Protein AF-A0A1F7GIR9-F1 (afdb_monomer)

Organism: NCBI:txid1802032

Secondary structure (DSSP, 8-state):
-HHHHHHTHHHHHHHHHHGGGBGGGGS--PPTT-SBPGGGGT-----SS-TT-SSS---PPPPPHHHHHHHHHHHHHHHHHHHH-SS----HHHHHHHHHHHHHHTTBGGGHHHHHH-HHHHTT--GGGGHHHHTTHHHHHHHHHHTTS-HHHHHHHHHHHHHHHHHHHGGGSS--S-----GGGG---SS-HHHHHTSBTTS--GGGS---SSSEEEEESSEEEEEEEE-SSEEEEEEEESS-EEEEEEEE--TTEEEEETTEEE--B---GGGTTEEEEEE-SEEEEEEEEE---HHHHHHHHHHHHHHHHHHHHHHHHHHHHHHHHHHTSPP--

Foldseek 3Di:
DVLVVLLCLLPVLCVVPVLQQFLLLVDQLADPPQADDPCLQQDPDFDCDDPPPPDRDPGRDGDDNVLSVLLVVLVVVVVVVVVPDPDDDDDPSNVLSVLLVVLNCQRHPNNVVVSVPPSVNSSVNHSSCSCVVSVVRNVVSVVVVLVPDDPVVSVVVVVVVVVVCCVVCVVVPDDDPDDDDDPVVVVPDPDDPVVRRRATPQADRPVVDDDDPDQKDFPDAAWDFPDWDDDPFKIKTKIAGQAKTKMWGADFDGPQKWKDKQNHTWDWDQNDPVRGRTTMTIDGHGIIMMMIGRHQDPSSVVSVVSSVCSVVVVVVVVVVVVVVVVVVVVVPPDDDD

Sequence (337 aa):
MVWGLLMAAYYLLPLQYEIKYFYYGAGNHLTPGQTLHLMNFIDPHWYYFLERDILNRGHFVTPGVFEVIIVALGLFYIVAKVLKAKKWKPDILDLTVIVGIITLFFTTDYSLIFYQKINLLSNIQFPWRMLSLFIFIAPIIVAYLLDKLDAKKLQIVAVCLIIFFAVARFPQLYSKNNTEHGMSRYLFTTINLHSTNMNTVWTGVTEDYLRHPEKGAIVEGKGKIVKRELSNSWRKYTVENESPVRMADYTFYFPGWKVWVDGQPAEIQFQDPDFRGVITYNVPAGKHEIYVKFTATKVHVLGNLISVSAILGFIVAFYIEKKKHVLEKLLKYPRLN

Mean predicted aligned error: 7.72 Å

pLDDT: mean 88.71, std 11.42, range [41.06, 98.69]

Nearest PDB structures (foldseek):
  2xvg-assembly1_A  TM=5.175E-01  e=1.326E-01  Cellvibrio japonicus
  7knc-assembly1_A  TM=3.642E-01  e=7.444E-02  Xanthomonas citri pv. citri str. 306
  2ead-assembly1_A  TM=2.895E-01  e=1.874E-01  Bifidobacterium bifidum
  6d0g-assembly1_A  TM=2.728E-01  e=6.297E-01  Acinetobacter baumannii

Radius of gyration: 28.38 Å; Cα contacts (8 Å, |Δi|>4): 428; chains: 1; bounding box: 81×47×82 Å

Solvent-accessible surface area (backbone atoms only — not comparable to full-atom values): 19074 Å² total; per-residue (Å²): 111,68,58,60,56,38,44,42,20,46,55,53,43,36,54,71,73,50,33,63,52,18,48,54,46,76,61,80,49,58,48,83,93,38,53,50,56,78,62,42,49,66,46,78,78,79,58,87,64,50,101,80,50,92,54,102,70,63,62,69,70,63,58,53,41,66,48,48,49,49,42,51,53,46,46,53,49,47,53,57,52,47,77,72,38,97,70,78,74,85,50,73,63,53,51,42,36,52,51,36,52,53,32,55,46,49,15,24,70,90,33,47,67,53,36,76,72,35,68,76,52,7,70,59,30,37,37,34,60,38,48,72,63,43,68,55,33,43,59,52,49,51,51,60,58,46,71,72,46,55,74,69,57,33,53,53,53,52,51,51,49,51,52,48,49,52,62,75,45,46,81,74,74,53,91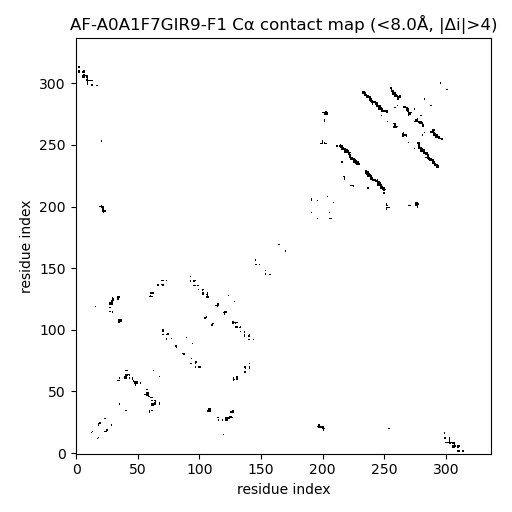,74,86,85,74,92,73,64,71,71,79,72,62,77,58,94,67,55,71,73,59,57,32,66,34,39,64,60,41,70,66,71,87,77,55,78,90,65,94,62,56,66,48,79,78,41,70,46,63,47,79,78,43,81,48,85,56,96,56,34,36,38,38,33,35,45,22,83,33,55,28,33,35,37,38,78,43,74,54,53,95,33,56,46,39,22,52,71,83,41,83,43,70,77,45,33,82,47,82,94,41,39,11,24,34,26,36,74,43,69,52,42,78,46,46,34,41,39,35,61,44,83,38,76,52,43,51,51,12,43,51,45,13,52,51,32,50,53,49,49,53,51,50,51,55,52,52,53,50,50,54,52,50,55,55,61,72,68,50,81,77,85,126

Structure (mmCIF, N/CA/C/O backbone):
data_AF-A0A1F7GIR9-F1
#
_entry.id   AF-A0A1F7GIR9-F1
#
loop_
_atom_site.group_PDB
_atom_site.id
_atom_site.type_symbol
_atom_site.label_atom_id
_atom_site.label_alt_id
_atom_site.label_comp_id
_atom_site.label_asym_id
_atom_site.label_entity_id
_atom_site.label_seq_id
_atom_site.pdbx_PDB_ins_code
_atom_site.Cartn_x
_atom_site.Cartn_y
_atom_site.Cartn_z
_atom_site.occupancy
_atom_site.B_iso_or_equiv
_atom_site.auth_seq_id
_atom_site.auth_comp_id
_atom_site.auth_asym_id
_atom_site.auth_atom_id
_atom_site.pdbx_PDB_model_num
ATOM 1 N N . MET A 1 1 ? -13.981 -8.721 12.315 1.00 69.75 1 MET A N 1
ATOM 2 C CA . MET A 1 1 ? -12.513 -8.705 12.104 1.00 69.75 1 MET A CA 1
ATOM 3 C C . MET A 1 1 ? -12.082 -9.612 10.953 1.00 69.75 1 MET A C 1
ATOM 5 O O . MET A 1 1 ? -11.507 -9.089 10.012 1.00 69.75 1 MET A O 1
ATOM 9 N N . VAL A 1 2 ? -12.409 -10.914 10.955 1.00 87.62 2 VAL A N 1
ATOM 10 C CA . VAL A 1 2 ? -12.004 -11.854 9.878 1.00 87.62 2 VAL A CA 1
ATOM 11 C C . VAL A 1 2 ? -12.461 -11.413 8.483 1.00 87.62 2 VAL A C 1
ATOM 13 O O . VAL A 1 2 ? -11.643 -11.363 7.572 1.00 87.62 2 VAL A O 1
ATOM 16 N N . TRP A 1 3 ? -13.728 -11.007 8.328 1.00 91.94 3 TRP A N 1
ATOM 17 C CA . TRP A 1 3 ? -14.238 -10.497 7.048 1.00 91.94 3 TRP A CA 1
ATOM 18 C C . TRP A 1 3 ? -13.395 -9.350 6.488 1.00 91.94 3 TRP A C 1
ATOM 20 O O . TRP A 1 3 ? -13.056 -9.384 5.315 1.00 91.94 3 TRP A O 1
ATOM 30 N N . GLY A 1 4 ? -12.985 -8.392 7.325 1.00 91.06 4 GLY A N 1
ATOM 31 C CA . GLY A 1 4 ? -12.164 -7.259 6.889 1.00 91.06 4 GLY A CA 1
ATOM 32 C C . GLY A 1 4 ? -10.788 -7.681 6.368 1.00 91.06 4 GLY A C 1
ATOM 33 O O . GLY A 1 4 ? -10.360 -7.200 5.325 1.00 91.06 4 GLY A O 1
ATOM 34 N N . LEU A 1 5 ? -10.125 -8.631 7.039 1.00 92.06 5 LEU A N 1
ATOM 35 C CA . LEU A 1 5 ? -8.839 -9.170 6.577 1.00 92.06 5 LEU A CA 1
ATOM 36 C C . LEU A 1 5 ? -8.976 -9.894 5.233 1.00 92.06 5 LEU A C 1
ATOM 38 O O . LEU A 1 5 ? -8.159 -9.689 4.341 1.00 92.06 5 LEU A O 1
ATOM 42 N N . LEU A 1 6 ? -10.027 -10.703 5.072 1.00 97.31 6 LEU A N 1
ATOM 43 C CA . LEU A 1 6 ? -10.286 -11.412 3.818 1.00 97.31 6 LEU A CA 1
ATOM 44 C C . LEU A 1 6 ? -10.675 -10.447 2.689 1.00 97.31 6 LEU A C 1
ATOM 46 O O . LEU A 1 6 ? -10.197 -10.592 1.571 1.00 97.31 6 LEU A O 1
ATOM 50 N N . MET A 1 7 ? -11.478 -9.421 2.980 1.00 97.88 7 MET A N 1
ATOM 51 C CA . MET A 1 7 ? -11.820 -8.359 2.027 1.00 97.88 7 MET A CA 1
ATOM 52 C C . MET A 1 7 ? -10.591 -7.562 1.584 1.00 97.88 7 MET A C 1
ATOM 54 O O . MET A 1 7 ? -10.552 -7.113 0.443 1.00 97.88 7 MET A O 1
ATOM 58 N N . ALA A 1 8 ? -9.571 -7.425 2.434 1.00 96.94 8 ALA A N 1
ATOM 59 C CA . ALA A 1 8 ? -8.311 -6.758 2.109 1.00 96.94 8 ALA A CA 1
ATOM 60 C C . ALA A 1 8 ? -7.272 -7.671 1.421 1.00 96.94 8 ALA A C 1
ATOM 62 O O . ALA A 1 8 ? -6.164 -7.218 1.125 1.00 96.94 8 ALA A O 1
ATOM 63 N N . ALA A 1 9 ? -7.593 -8.941 1.138 1.00 97.69 9 ALA A N 1
ATOM 64 C CA . ALA A 1 9 ? -6.651 -9.906 0.560 1.00 97.69 9 ALA A CA 1
ATOM 65 C C . ALA A 1 9 ? -6.079 -9.481 -0.805 1.00 97.69 9 ALA A C 1
ATOM 67 O O . ALA A 1 9 ? -4.918 -9.781 -1.087 1.00 97.69 9 ALA A O 1
ATOM 68 N N . TYR A 1 10 ? -6.841 -8.739 -1.619 1.00 97.38 10 TYR A N 1
ATOM 69 C CA . TYR A 1 10 ? -6.374 -8.165 -2.889 1.00 97.38 10 TYR A CA 1
ATOM 70 C C . TYR A 1 10 ? -5.123 -7.288 -2.747 1.00 97.38 10 TYR A C 1
ATOM 72 O O . TYR A 1 10 ? -4.350 -7.173 -3.692 1.00 97.38 10 TYR A O 1
ATOM 80 N N . TYR A 1 11 ? -4.926 -6.684 -1.573 1.00 95.12 11 TYR A N 1
ATOM 81 C CA . TYR A 1 11 ? -3.777 -5.848 -1.247 1.00 95.12 11 TYR A CA 1
ATOM 82 C C . TYR A 1 11 ? -2.770 -6.591 -0.362 1.00 95.12 11 TYR A C 1
ATOM 84 O O . TYR A 1 11 ? -1.573 -6.588 -0.642 1.00 95.12 11 TYR A O 1
ATOM 92 N N . LEU A 1 12 ? -3.252 -7.272 0.684 1.00 93.75 12 LEU A N 1
ATOM 93 C CA . LEU A 1 12 ? -2.390 -7.926 1.671 1.00 93.75 12 LEU A CA 1
ATOM 94 C C . LEU A 1 12 ? -1.586 -9.092 1.081 1.00 93.75 12 LEU A C 1
ATOM 96 O O . LEU A 1 12 ? -0.442 -9.291 1.484 1.00 93.75 12 LEU A O 1
ATOM 100 N N . LEU A 1 13 ? -2.141 -9.853 0.128 1.00 95.38 13 LEU A N 1
ATOM 101 C CA . LEU A 1 13 ? -1.407 -10.969 -0.473 1.00 95.38 13 LEU A CA 1
ATOM 102 C C . LEU A 1 13 ? -0.284 -10.495 -1.409 1.00 95.38 13 LEU A C 1
ATOM 104 O O . LEU A 1 13 ? 0.847 -10.934 -1.195 1.00 95.38 13 LEU A O 1
ATOM 108 N N . PRO A 1 14 ? -0.510 -9.593 -2.390 1.00 94.50 14 PRO A N 1
ATOM 109 C CA . PRO A 1 14 ? 0.599 -9.030 -3.162 1.00 94.50 14 PRO A CA 1
ATOM 110 C C . PRO A 1 14 ? 1.645 -8.360 -2.269 1.00 94.50 14 PRO A C 1
ATOM 112 O O . PRO A 1 14 ? 2.835 -8.611 -2.440 1.00 94.50 14 PRO A O 1
ATOM 115 N N . LEU A 1 15 ? 1.218 -7.603 -1.251 1.00 91.25 15 LEU A N 1
ATOM 116 C CA . LEU A 1 15 ? 2.139 -6.990 -0.295 1.00 91.25 15 LEU A CA 1
ATOM 117 C C . LEU A 1 15 ? 3.011 -8.035 0.416 1.00 91.25 15 LEU A C 1
ATOM 119 O O . LEU A 1 15 ? 4.213 -7.851 0.522 1.00 91.25 15 LEU A O 1
ATOM 123 N N . GLN A 1 16 ? 2.451 -9.151 0.877 1.00 90.00 16 GLN A N 1
ATOM 124 C CA . GLN A 1 16 ? 3.234 -10.165 1.586 1.00 90.00 16 GLN A CA 1
ATOM 125 C C . GLN A 1 16 ? 4.169 -10.959 0.659 1.00 90.00 16 GLN A C 1
ATOM 127 O O . GLN A 1 16 ? 5.292 -11.286 1.041 1.00 90.00 16 GLN A O 1
ATOM 132 N N . TYR A 1 17 ? 3.705 -11.324 -0.539 1.00 92.50 17 TYR A N 1
ATOM 133 C CA . TYR A 1 17 ? 4.403 -12.296 -1.390 1.00 92.50 17 TYR A CA 1
ATOM 134 C C . TYR A 1 17 ? 5.237 -11.675 -2.510 1.00 92.50 17 TYR A C 1
ATOM 136 O O . TYR A 1 17 ? 6.164 -12.323 -3.001 1.00 92.50 17 TYR A O 1
ATOM 144 N N . GLU A 1 18 ? 4.925 -10.448 -2.923 1.00 94.44 18 GLU A N 1
ATOM 145 C CA . GLU A 1 18 ? 5.570 -9.778 -4.054 1.00 94.44 18 GLU A CA 1
ATOM 146 C C . GLU A 1 18 ? 6.459 -8.606 -3.629 1.00 94.44 18 GLU A C 1
ATOM 148 O O . GLU A 1 18 ? 7.284 -8.173 -4.431 1.00 94.44 18 GLU A O 1
ATOM 153 N N . ILE A 1 19 ? 6.401 -8.154 -2.365 1.00 91.19 19 ILE A N 1
ATOM 154 C CA . ILE A 1 19 ? 7.299 -7.095 -1.867 1.00 91.19 19 ILE A CA 1
ATOM 155 C C . ILE A 1 19 ? 8.780 -7.470 -1.997 1.00 91.19 19 ILE A C 1
ATOM 157 O O . ILE A 1 19 ? 9.614 -6.604 -2.232 1.00 91.19 19 ILE A O 1
ATOM 161 N N . LYS A 1 20 ? 9.100 -8.770 -1.945 1.00 91.81 20 LYS A N 1
ATOM 162 C CA . LYS A 1 20 ? 10.447 -9.323 -2.173 1.00 91.81 20 LYS A CA 1
ATOM 163 C C . LYS A 1 20 ? 11.040 -8.998 -3.549 1.00 91.81 20 LYS A C 1
ATOM 165 O O . LYS A 1 20 ? 12.240 -9.151 -3.733 1.00 91.81 20 LYS A O 1
ATOM 170 N N . TYR A 1 21 ? 10.211 -8.620 -4.526 1.00 94.75 21 TYR A N 1
ATOM 171 C CA . TYR A 1 21 ? 10.689 -8.206 -5.845 1.00 94.75 21 TYR A CA 1
ATOM 172 C C . TYR A 1 21 ? 11.162 -6.755 -5.870 1.00 94.75 21 TYR A C 1
ATOM 174 O O . TYR A 1 21 ? 11.698 -6.335 -6.890 1.00 94.75 21 TYR A O 1
ATOM 182 N N . PHE A 1 22 ? 11.002 -6.015 -4.774 1.00 93.25 22 PHE A N 1
ATOM 183 C CA . PHE A 1 22 ? 11.515 -4.665 -4.580 1.00 93.25 22 PHE A CA 1
ATOM 184 C C . PHE A 1 22 ? 12.660 -4.674 -3.572 1.00 93.25 22 PHE A C 1
ATOM 186 O O . PHE A 1 22 ? 12.671 -5.508 -2.663 1.00 93.25 22 PHE A O 1
ATOM 193 N N . TYR A 1 23 ? 13.588 -3.721 -3.676 1.00 91.19 23 TYR A N 1
ATOM 194 C CA . TYR A 1 23 ? 14.621 -3.531 -2.649 1.00 91.19 23 TYR A CA 1
ATOM 195 C C . TYR A 1 23 ? 14.014 -3.317 -1.256 1.00 91.19 23 TYR A C 1
ATOM 197 O O . TYR A 1 23 ? 14.569 -3.764 -0.253 1.00 91.19 23 TYR A O 1
ATOM 205 N N . TYR A 1 24 ? 12.810 -2.744 -1.198 1.00 89.06 24 TYR A N 1
ATOM 206 C CA . TYR A 1 24 ? 12.009 -2.651 0.013 1.00 89.06 24 TYR A CA 1
ATOM 207 C C . TYR A 1 24 ? 11.749 -4.023 0.663 1.00 89.06 24 TYR A C 1
ATOM 209 O O . TYR A 1 24 ? 11.839 -4.167 1.871 1.00 89.06 24 TYR A O 1
ATOM 217 N N . GLY A 1 25 ? 11.507 -5.097 -0.086 1.00 88.44 25 GLY A N 1
ATOM 218 C CA . GLY A 1 25 ? 11.291 -6.412 0.528 1.00 88.44 25 GLY A CA 1
ATOM 219 C C . GLY A 1 25 ? 12.538 -7.056 1.146 1.00 88.44 25 GLY A C 1
ATOM 220 O O . GLY A 1 25 ? 12.402 -8.059 1.844 1.00 88.44 25 GLY A O 1
ATOM 221 N N . ALA A 1 26 ? 13.737 -6.524 0.885 1.00 83.56 26 ALA A N 1
ATOM 222 C CA . ALA A 1 26 ? 15.005 -7.144 1.275 1.00 83.56 26 ALA A CA 1
ATOM 223 C C . ALA A 1 26 ? 15.477 -6.785 2.698 1.00 83.56 26 ALA A C 1
ATOM 225 O O . ALA A 1 26 ? 16.447 -7.369 3.178 1.00 83.56 26 ALA A O 1
ATOM 226 N N . GLY A 1 27 ? 14.823 -5.836 3.376 1.00 81.94 27 GLY A N 1
ATOM 227 C CA . GLY A 1 27 ? 15.312 -5.276 4.637 1.00 81.94 27 GLY A CA 1
ATOM 228 C C . GLY A 1 27 ? 14.237 -5.034 5.692 1.00 81.94 27 GLY A C 1
ATOM 229 O O . GLY A 1 27 ? 13.036 -5.112 5.440 1.00 81.94 27 GLY A O 1
ATOM 230 N N . ASN A 1 28 ? 14.698 -4.723 6.903 1.00 82.38 28 ASN A N 1
ATOM 231 C CA . ASN A 1 28 ? 13.857 -4.205 7.974 1.00 82.38 28 ASN A CA 1
ATOM 232 C C . ASN A 1 28 ? 13.818 -2.671 7.866 1.00 82.38 28 ASN A C 1
ATOM 234 O O . ASN A 1 28 ? 14.857 -2.026 7.976 1.00 82.38 28 ASN A O 1
ATOM 238 N N . HIS A 1 29 ? 12.630 -2.099 7.653 1.00 85.88 29 HIS A N 1
ATOM 239 C CA . HIS A 1 29 ? 12.443 -0.650 7.462 1.00 85.88 29 HIS A CA 1
ATOM 240 C C . HIS A 1 29 ? 12.071 0.106 8.729 1.00 85.88 29 HIS A C 1
ATOM 242 O O . HIS A 1 29 ? 11.738 1.291 8.656 1.00 85.88 29 HIS A O 1
ATOM 248 N N . LEU A 1 30 ? 12.117 -0.550 9.889 1.00 87.81 30 LEU A N 1
ATOM 249 C CA . LEU A 1 30 ? 11.892 0.108 11.164 1.00 87.81 30 LEU A CA 1
ATOM 250 C C . LEU A 1 30 ? 12.879 1.266 11.311 1.00 87.81 30 LEU A C 1
ATOM 252 O O . LEU A 1 30 ? 14.089 1.065 11.366 1.00 87.81 30 LEU A O 1
ATOM 256 N N . THR A 1 31 ? 12.349 2.480 11.400 1.00 85.31 31 THR A N 1
ATOM 257 C CA . THR A 1 31 ? 13.163 3.667 11.632 1.00 85.31 31 THR A CA 1
ATOM 258 C C . THR A 1 31 ? 13.354 3.850 13.138 1.00 85.31 31 THR A C 1
ATOM 260 O O . THR A 1 31 ? 12.361 4.019 13.854 1.00 85.31 31 THR A O 1
ATOM 263 N N . PRO A 1 32 ? 14.598 3.807 13.649 1.00 82.69 32 PRO A N 1
ATOM 264 C CA . PRO A 1 32 ? 14.868 3.997 15.070 1.00 82.69 32 PRO A CA 1
ATOM 265 C C . PRO A 1 32 ? 14.423 5.381 15.563 1.00 82.69 32 PRO A C 1
ATOM 267 O O . PRO A 1 32 ? 14.454 6.353 14.811 1.00 82.69 32 PRO A O 1
ATOM 270 N N . GLY A 1 33 ? 14.027 5.475 16.836 1.00 84.69 33 GLY A N 1
ATOM 271 C CA . GLY A 1 33 ? 13.662 6.750 17.472 1.00 84.69 33 GLY A CA 1
ATOM 272 C C . GLY A 1 33 ? 12.345 7.367 16.983 1.00 84.69 33 GLY A C 1
ATOM 273 O O . GLY A 1 33 ? 12.137 8.561 17.155 1.00 84.69 33 GLY A O 1
ATOM 274 N N . GLN A 1 34 ? 11.474 6.577 16.346 1.00 86.25 34 GLN A N 1
ATOM 275 C CA . GLN A 1 34 ? 10.162 7.007 15.825 1.00 86.25 34 GLN A CA 1
ATOM 276 C C . GLN A 1 34 ? 8.984 6.423 16.625 1.00 86.25 34 GLN A C 1
ATOM 278 O O . GLN A 1 34 ? 7.882 6.225 16.111 1.00 86.25 34 GLN A O 1
ATOM 283 N N . THR A 1 35 ? 9.231 6.081 17.880 1.00 89.50 35 THR A N 1
ATOM 284 C CA . THR A 1 35 ? 8.245 5.619 18.860 1.00 89.50 35 THR A CA 1
ATOM 285 C C . THR A 1 35 ? 7.701 6.792 19.670 1.00 89.50 35 THR A C 1
ATOM 287 O O . THR A 1 35 ? 8.260 7.886 19.675 1.00 89.50 35 THR A O 1
ATOM 290 N N . LEU A 1 36 ? 6.574 6.568 20.341 1.00 89.50 36 LEU A N 1
ATOM 291 C CA . LEU A 1 36 ? 5.967 7.526 21.254 1.00 89.50 36 LEU A CA 1
ATOM 292 C C . LEU A 1 36 ? 6.351 7.206 22.700 1.00 89.50 36 LEU A C 1
ATOM 294 O O . LEU A 1 36 ? 6.296 6.054 23.140 1.00 89.50 36 LEU A O 1
ATOM 298 N N . HIS A 1 37 ? 6.667 8.256 23.450 1.00 87.69 37 HIS A N 1
ATOM 299 C CA . HIS A 1 37 ? 6.879 8.244 24.892 1.00 87.69 37 HIS A CA 1
ATOM 300 C C . HIS A 1 37 ? 5.651 8.794 25.628 1.00 87.69 37 HIS A C 1
ATOM 302 O O . HIS A 1 37 ? 4.744 9.367 25.029 1.00 87.69 37 HIS A O 1
ATOM 308 N N . LEU A 1 38 ? 5.624 8.659 26.957 1.00 86.81 38 LEU A N 1
ATOM 309 C CA . LEU A 1 38 ? 4.457 9.011 27.775 1.00 86.81 38 LEU A CA 1
ATOM 310 C C . LEU A 1 38 ? 3.969 10.457 27.562 1.00 86.81 38 LEU A C 1
ATOM 312 O O . LEU A 1 38 ? 2.765 10.693 27.475 1.00 86.81 38 LEU A O 1
ATOM 316 N N . MET A 1 39 ? 4.899 11.407 27.422 1.00 85.69 39 MET A N 1
ATOM 317 C CA . MET A 1 39 ? 4.560 12.818 27.200 1.00 85.69 39 MET A CA 1
ATOM 318 C C . MET A 1 39 ? 3.803 13.037 25.888 1.00 85.69 39 MET A C 1
ATOM 320 O O . MET A 1 39 ? 2.914 13.879 25.836 1.00 85.69 39 MET A O 1
ATOM 324 N N . ASN A 1 40 ? 4.050 12.217 24.863 1.00 87.62 40 ASN A N 1
ATOM 325 C CA . ASN A 1 40 ? 3.361 12.324 23.578 1.00 87.62 40 ASN A CA 1
ATOM 326 C C . ASN A 1 40 ? 1.860 12.002 23.653 1.00 87.62 40 ASN A C 1
ATOM 328 O O . ASN A 1 40 ? 1.141 12.309 22.711 1.00 87.62 40 ASN A O 1
ATOM 332 N N . PHE A 1 41 ? 1.377 11.383 24.736 1.00 88.38 41 PHE A N 1
ATOM 333 C CA . PHE A 1 41 ? -0.046 11.061 24.915 1.00 88.38 41 PHE A CA 1
ATOM 334 C C . PHE A 1 41 ? -0.832 12.143 25.665 1.00 88.38 41 PHE A C 1
ATOM 336 O O . PHE A 1 41 ? -2.062 12.095 25.693 1.00 88.38 41 PHE A O 1
ATOM 343 N N . ILE A 1 42 ? -0.135 13.090 26.295 1.00 86.75 42 ILE A N 1
ATOM 344 C CA . ILE A 1 42 ? -0.746 14.153 27.104 1.00 86.75 42 ILE A CA 1
ATOM 345 C C . ILE A 1 42 ? -0.432 15.547 26.572 1.00 86.75 42 ILE A C 1
ATOM 347 O O . ILE A 1 42 ? -1.197 16.472 26.831 1.00 86.75 42 ILE A O 1
ATOM 351 N N . ASP A 1 43 ? 0.662 15.691 25.827 1.00 82.12 43 ASP A N 1
ATOM 352 C CA . ASP A 1 43 ? 1.063 16.946 25.220 1.00 82.12 43 ASP A CA 1
ATOM 353 C C . ASP A 1 43 ? 0.334 17.157 23.879 1.00 82.12 43 ASP A C 1
ATOM 355 O O . ASP A 1 43 ? 0.567 16.410 22.924 1.00 82.12 43 ASP A O 1
ATOM 359 N N . PRO A 1 44 ? -0.558 18.162 23.773 1.00 72.12 44 PRO A N 1
ATOM 360 C CA . PRO A 1 44 ? -1.265 18.456 22.534 1.00 72.12 44 PRO A CA 1
ATOM 361 C C . PRO A 1 44 ? -0.400 19.209 21.511 1.00 72.12 44 PRO A C 1
ATOM 363 O O . PRO A 1 44 ? -0.896 19.502 20.417 1.00 72.12 44 PRO A O 1
ATOM 366 N N . HIS A 1 45 ? 0.844 19.577 21.845 1.00 73.75 45 HIS A N 1
ATOM 367 C CA . HIS A 1 45 ? 1.722 20.273 20.914 1.00 73.75 45 HIS A CA 1
ATOM 368 C C . HIS A 1 45 ? 2.090 19.369 19.742 1.00 73.75 45 HIS A C 1
ATOM 370 O O . HIS A 1 45 ? 2.570 18.245 19.896 1.00 73.75 45 HIS A O 1
ATOM 376 N N . TRP A 1 46 ? 1.887 19.904 18.541 1.00 68.06 46 TRP A N 1
ATOM 377 C CA . TRP A 1 46 ? 2.328 19.259 17.321 1.00 68.06 46 TRP A CA 1
ATOM 378 C C . TRP A 1 46 ? 3.623 19.908 16.854 1.00 68.06 46 TRP A C 1
ATOM 380 O O . TRP A 1 46 ? 3.650 21.086 16.488 1.00 68.06 46 TRP A O 1
ATOM 390 N N . TYR A 1 47 ? 4.705 19.138 16.884 1.00 62.34 47 TYR A N 1
ATOM 391 C CA . TYR A 1 47 ? 5.995 19.589 16.388 1.00 62.34 47 TYR A CA 1
ATOM 392 C C . TYR A 1 47 ? 6.028 19.437 14.869 1.00 62.34 47 TYR A C 1
ATOM 394 O O . TYR A 1 47 ? 6.070 18.330 14.329 1.00 62.34 47 TYR A O 1
ATOM 402 N N . TYR A 1 48 ? 5.995 20.569 14.168 1.00 54.81 48 TYR A N 1
ATOM 403 C CA . TYR A 1 48 ? 6.244 20.592 12.729 1.00 54.81 48 TYR A CA 1
ATOM 404 C C . TYR A 1 48 ? 7.735 20.403 12.419 1.00 54.81 48 TYR A C 1
ATOM 406 O O . TYR A 1 48 ? 8.053 19.924 11.344 1.00 54.81 48 TYR A O 1
ATOM 414 N N . PHE A 1 49 ? 8.636 20.724 13.353 1.00 53.94 49 PHE A N 1
ATOM 415 C CA . PHE A 1 49 ? 10.083 20.516 13.240 1.00 53.94 49 PHE A CA 1
ATOM 416 C C . PHE A 1 49 ? 10.673 20.336 14.645 1.00 53.94 49 PHE A C 1
ATOM 418 O O . PHE A 1 49 ? 10.197 20.978 15.586 1.00 53.94 49 PHE A O 1
ATOM 425 N N . LEU A 1 50 ? 11.695 19.493 14.801 1.00 50.31 50 LEU A N 1
ATOM 426 C CA . LEU A 1 50 ? 12.509 19.445 16.021 1.00 50.31 50 LEU A CA 1
ATOM 427 C C . LEU A 1 50 ? 13.751 20.329 15.862 1.00 50.31 50 LEU A C 1
ATOM 429 O O . LEU A 1 50 ? 14.310 20.450 14.777 1.00 50.31 50 LEU A O 1
ATOM 433 N N . GLU A 1 51 ? 14.242 20.897 16.965 1.00 44.16 51 GLU A N 1
ATOM 434 C CA . GLU A 1 51 ? 15.426 21.778 16.981 1.00 44.16 51 GLU A CA 1
ATOM 435 C C . GLU A 1 51 ? 16.712 21.086 16.474 1.00 44.16 51 GLU A C 1
ATOM 437 O O . GLU A 1 51 ? 17.665 21.745 16.070 1.00 44.16 51 GLU A O 1
ATOM 442 N N . ARG A 1 52 ? 16.733 19.745 16.451 1.00 48.72 52 ARG A N 1
ATOM 443 C CA . ARG A 1 52 ? 17.855 18.917 15.972 1.00 48.72 52 ARG A CA 1
ATOM 444 C C . ARG A 1 52 ? 17.589 18.220 14.633 1.00 48.72 52 ARG A C 1
ATOM 446 O O . ARG A 1 52 ? 18.336 17.311 14.270 1.00 48.72 52 ARG A O 1
ATOM 453 N N . ASP A 1 53 ? 16.546 18.610 13.904 1.00 53.03 53 ASP A N 1
ATOM 454 C CA . ASP A 1 53 ? 16.239 18.014 12.605 1.00 53.03 53 ASP A CA 1
ATOM 455 C C . ASP A 1 53 ? 17.271 18.431 11.549 1.00 53.03 53 ASP A C 1
ATOM 457 O O . ASP A 1 53 ? 17.207 19.502 10.953 1.00 53.03 53 ASP A O 1
ATOM 461 N N . ILE A 1 54 ? 18.226 17.537 11.284 1.00 44.94 54 ILE A N 1
ATOM 462 C CA . ILE A 1 54 ? 19.203 17.655 10.186 1.00 44.94 54 ILE A CA 1
ATOM 463 C C . ILE A 1 54 ? 18.595 17.265 8.820 1.00 44.94 54 ILE A C 1
ATOM 465 O O . ILE A 1 54 ? 19.260 17.349 7.791 1.00 44.94 54 ILE A O 1
ATOM 469 N N . LEU A 1 55 ? 17.325 16.839 8.798 1.00 41.06 55 LEU A N 1
ATOM 470 C CA . LEU A 1 55 ? 16.531 16.486 7.615 1.00 41.06 55 LEU A CA 1
ATOM 471 C C . LEU A 1 55 ? 15.062 16.890 7.834 1.00 41.06 55 LEU A C 1
ATOM 473 O O . LEU A 1 55 ? 14.595 16.930 8.964 1.00 41.06 55 LEU A O 1
ATOM 477 N N . ASN A 1 56 ? 14.302 17.101 6.754 1.00 41.44 56 ASN A N 1
ATOM 478 C CA . ASN A 1 56 ? 12.912 17.605 6.757 1.00 41.44 56 ASN A CA 1
ATOM 479 C C . ASN A 1 56 ? 11.842 16.727 7.470 1.00 41.44 56 ASN A C 1
ATOM 481 O O . ASN A 1 56 ? 10.669 16.859 7.127 1.00 41.44 56 ASN A O 1
ATOM 485 N N . ARG A 1 57 ? 12.173 15.762 8.347 1.00 53.00 57 ARG A N 1
ATOM 486 C CA . ARG A 1 57 ? 11.198 14.753 8.820 1.00 53.00 57 ARG A CA 1
ATOM 487 C C . ARG A 1 57 ? 11.381 14.231 10.259 1.00 53.00 57 ARG A C 1
ATOM 489 O O . ARG A 1 57 ? 11.275 13.026 10.467 1.00 53.00 57 ARG A O 1
ATOM 496 N N . GLY A 1 58 ? 11.541 15.094 11.260 1.00 52.06 58 GLY A N 1
ATOM 497 C CA . GLY A 1 58 ? 11.414 14.713 12.680 1.00 52.06 58 GLY A CA 1
ATOM 498 C C . GLY A 1 58 ? 9.977 14.539 13.185 1.00 52.06 58 GLY A C 1
ATOM 499 O O . GLY A 1 58 ? 9.733 14.603 14.387 1.00 52.06 58 GLY A O 1
ATOM 500 N N . HIS A 1 59 ? 8.995 14.351 12.297 1.00 64.56 59 HIS A N 1
ATOM 501 C CA . HIS A 1 59 ? 7.589 14.290 12.693 1.00 64.56 59 HIS A CA 1
ATOM 502 C C . HIS A 1 59 ? 7.246 12.924 13.298 1.00 64.56 59 HIS A C 1
ATOM 504 O O . HIS A 1 59 ? 7.082 11.942 12.573 1.00 64.56 59 HIS A O 1
ATOM 510 N N . PHE A 1 60 ? 7.036 12.871 14.609 1.00 68.56 60 PHE A N 1
ATOM 511 C CA . PHE A 1 60 ? 6.167 11.856 15.195 1.00 68.56 60 PHE A CA 1
ATOM 512 C C . PHE A 1 60 ? 4.744 12.415 15.277 1.00 68.56 60 PHE A C 1
ATOM 514 O O . PHE A 1 60 ? 4.511 13.537 15.727 1.00 68.56 60 PHE A O 1
ATOM 521 N N . VAL A 1 61 ? 3.775 11.638 14.795 1.00 78.94 61 VAL A N 1
ATOM 522 C CA . VAL A 1 61 ? 2.356 11.966 14.963 1.00 78.94 61 VAL A CA 1
ATOM 523 C C . VAL A 1 61 ? 1.952 11.555 16.373 1.00 78.94 61 VAL A C 1
ATOM 525 O O . VAL A 1 61 ? 2.220 10.426 16.780 1.00 78.94 61 VAL A O 1
ATOM 528 N N . THR A 1 62 ? 1.312 12.455 17.114 1.00 85.50 62 THR A N 1
ATOM 529 C CA . THR A 1 62 ? 0.815 12.190 18.467 1.00 85.50 62 THR A CA 1
ATOM 530 C C . THR A 1 62 ? -0.700 11.966 18.456 1.00 85.50 62 THR A C 1
ATOM 532 O O . THR A 1 62 ? -1.409 12.525 17.611 1.00 85.50 62 THR A O 1
ATOM 535 N N . PRO A 1 63 ? -1.240 11.120 19.350 1.00 87.88 63 PRO A N 1
ATOM 536 C CA . PRO A 1 63 ? -2.679 11.045 19.552 1.00 87.88 63 PRO A CA 1
ATOM 537 C C . PRO A 1 63 ? -3.177 12.314 20.248 1.00 87.88 63 PRO A C 1
ATOM 539 O O . PRO A 1 63 ? -2.439 12.985 20.965 1.00 87.88 63 PRO A O 1
ATOM 542 N N . GLY A 1 64 ? -4.457 12.636 20.080 1.00 86.44 64 GLY A N 1
ATOM 543 C CA . GLY A 1 64 ? -5.048 13.729 20.840 1.00 86.44 64 GLY A CA 1
ATOM 544 C C . GLY A 1 64 ? -5.367 13.323 22.284 1.00 86.44 64 GLY A C 1
ATOM 545 O O . GLY A 1 64 ? -5.759 12.188 22.569 1.00 86.44 64 GLY A O 1
ATOM 546 N N . VAL A 1 65 ? -5.217 14.281 23.204 1.00 88.81 65 VAL A N 1
ATOM 547 C CA . VAL A 1 65 ? -5.421 14.063 24.646 1.00 88.81 65 VAL A CA 1
ATOM 548 C C . VAL A 1 65 ? -6.841 13.585 24.971 1.00 88.81 65 VAL A C 1
ATOM 550 O O . VAL A 1 65 ? -7.025 12.716 25.819 1.00 88.81 65 VAL A O 1
ATOM 553 N N . PHE A 1 66 ? -7.857 14.088 24.261 1.00 89.38 66 PHE A N 1
ATOM 554 C CA . PHE A 1 66 ? -9.247 13.681 24.474 1.00 89.38 66 PHE A CA 1
ATOM 555 C C . PHE A 1 66 ? -9.469 12.220 24.093 1.00 89.38 66 PHE A C 1
ATOM 557 O O . PHE A 1 66 ? -10.126 11.481 24.820 1.00 89.38 66 PHE A O 1
ATOM 564 N N . GLU A 1 67 ? -8.893 11.787 22.976 1.00 91.31 67 GLU A N 1
ATOM 565 C CA . GLU A 1 67 ? -8.995 10.418 22.490 1.00 91.31 67 GLU A CA 1
ATOM 566 C C . GLU A 1 67 ? -8.298 9.448 23.455 1.00 91.31 67 GLU A C 1
ATOM 568 O O . GLU A 1 67 ? -8.852 8.393 23.771 1.00 91.31 67 GLU A O 1
ATOM 573 N N . VAL A 1 68 ? -7.137 9.832 23.999 1.00 93.00 68 VAL A N 1
ATOM 574 C CA . VAL A 1 68 ? -6.437 9.064 25.042 1.00 93.00 68 VAL A CA 1
ATOM 575 C C . VAL A 1 68 ? -7.276 8.972 26.321 1.00 93.00 68 VAL A C 1
ATOM 577 O O . VAL A 1 68 ? -7.437 7.876 26.859 1.00 93.00 68 VAL A O 1
ATOM 580 N N . ILE A 1 69 ? -7.870 10.080 26.783 1.00 93.00 69 ILE A N 1
ATOM 581 C CA . ILE A 1 69 ? -8.747 10.095 27.967 1.00 93.00 69 ILE A CA 1
ATOM 582 C C . ILE A 1 69 ? -9.960 9.181 27.763 1.00 93.00 69 ILE A C 1
ATOM 584 O O . ILE A 1 69 ? -10.284 8.395 28.652 1.00 93.00 69 ILE A O 1
ATOM 588 N N . ILE A 1 70 ? -10.615 9.235 26.600 1.00 93.56 70 ILE A N 1
ATOM 589 C CA . ILE A 1 70 ? -11.774 8.384 26.287 1.00 93.56 70 ILE A CA 1
ATOM 590 C C . ILE A 1 70 ? -11.401 6.901 26.391 1.00 93.56 70 ILE A C 1
ATOM 592 O O . ILE A 1 70 ? -12.140 6.116 26.988 1.00 93.56 70 ILE A O 1
ATOM 596 N N . VAL A 1 71 ? -10.240 6.512 25.860 1.00 95.06 71 VAL A N 1
ATOM 597 C CA . VAL A 1 71 ? -9.758 5.125 25.934 1.00 95.06 71 VAL A CA 1
ATOM 598 C C . VAL A 1 71 ? -9.387 4.734 27.364 1.00 95.06 71 VAL A C 1
ATOM 600 O O . VAL A 1 71 ? -9.744 3.639 27.797 1.00 95.06 71 VAL A O 1
ATOM 603 N N . ALA A 1 72 ? -8.746 5.624 28.125 1.00 94.44 72 ALA A N 1
ATOM 604 C CA . ALA A 1 72 ? -8.420 5.384 29.530 1.00 94.44 72 ALA A CA 1
ATOM 605 C C . ALA A 1 72 ? -9.684 5.185 30.385 1.00 94.44 72 ALA A C 1
ATOM 607 O O . ALA A 1 72 ? -9.773 4.220 31.143 1.00 94.44 72 ALA A O 1
ATOM 608 N N . LEU A 1 73 ? -10.699 6.040 30.220 1.00 94.31 73 LEU A N 1
ATOM 609 C CA . LEU A 1 73 ? -11.998 5.891 30.885 1.00 94.31 73 LEU A CA 1
ATOM 610 C C . LEU A 1 73 ? -12.695 4.587 30.480 1.00 94.31 73 LEU A C 1
ATOM 612 O O . LEU A 1 73 ? -13.240 3.889 31.337 1.00 94.31 73 LEU A O 1
ATOM 616 N N . GLY A 1 74 ? -12.628 4.225 29.196 1.00 93.38 74 GLY A N 1
ATOM 617 C CA . GLY A 1 74 ? -13.098 2.934 28.700 1.00 93.38 74 GLY A CA 1
ATOM 618 C C . GLY A 1 74 ? -12.408 1.759 29.398 1.00 93.38 74 GLY A C 1
ATOM 619 O O . GLY A 1 74 ? -13.080 0.823 29.828 1.00 93.38 74 GLY A O 1
ATOM 620 N N . LEU A 1 75 ? -11.087 1.824 29.592 1.00 95.00 75 LEU A N 1
ATOM 621 C CA . LEU A 1 75 ? -10.337 0.792 30.310 1.00 95.00 75 LEU A CA 1
ATOM 622 C C . LEU A 1 75 ? -10.776 0.690 31.774 1.00 95.00 75 LEU A C 1
ATOM 624 O O . LEU A 1 75 ? -11.052 -0.413 32.244 1.00 95.00 75 LEU A O 1
ATOM 628 N N . PHE A 1 76 ? -10.890 1.814 32.487 1.00 95.31 76 PHE A N 1
ATOM 629 C CA . PHE A 1 76 ? -11.365 1.815 33.875 1.00 95.31 76 PHE A CA 1
ATOM 630 C C . PHE A 1 76 ? -12.762 1.202 34.000 1.00 95.31 76 PHE A C 1
ATOM 632 O O . PHE A 1 76 ? -13.009 0.405 34.909 1.00 95.31 76 PHE A O 1
ATOM 639 N N . TYR A 1 77 ? -13.660 1.519 33.064 1.00 92.06 77 TYR A N 1
ATOM 640 C CA . TYR A 1 77 ? -14.989 0.920 33.005 1.00 92.06 77 TYR A CA 1
ATOM 641 C C . TYR A 1 77 ? -14.927 -0.603 32.827 1.00 92.06 77 TYR A C 1
ATOM 643 O O . TYR A 1 77 ? -15.591 -1.328 33.569 1.00 92.06 77 TYR A O 1
ATOM 651 N N . ILE A 1 78 ? -14.103 -1.099 31.897 1.00 93.56 78 ILE A N 1
ATOM 652 C CA . ILE A 1 78 ? -13.930 -2.541 31.662 1.00 93.56 78 ILE A CA 1
ATOM 653 C C . ILE A 1 78 ? -13.374 -3.227 32.903 1.00 93.56 78 ILE A C 1
ATOM 655 O O . ILE A 1 78 ? -13.918 -4.242 33.326 1.00 93.56 78 ILE A O 1
ATOM 659 N N . VAL A 1 79 ? -12.335 -2.667 33.525 1.00 94.38 79 VAL A N 1
ATOM 660 C CA . VAL A 1 79 ? -11.750 -3.224 34.751 1.00 94.38 79 VAL A CA 1
ATOM 661 C C . VAL A 1 79 ? -12.810 -3.309 35.850 1.00 94.38 79 VAL A C 1
ATOM 663 O O . VAL A 1 79 ? -13.012 -4.377 36.425 1.00 94.38 79 VAL A O 1
ATOM 666 N N . ALA A 1 80 ? -13.569 -2.237 36.090 1.00 93.56 80 ALA A N 1
ATOM 667 C CA . ALA A 1 80 ? -14.646 -2.241 37.079 1.00 93.56 80 ALA A CA 1
ATOM 668 C C . ALA A 1 80 ? -15.756 -3.260 36.750 1.00 93.56 80 ALA A C 1
ATOM 670 O O . ALA A 1 80 ? -16.262 -3.938 37.649 1.00 93.56 80 ALA A O 1
ATOM 671 N N . LYS A 1 81 ? -16.129 -3.388 35.470 1.00 92.00 81 LYS A N 1
ATOM 672 C CA . LYS A 1 81 ? -17.108 -4.366 34.967 1.00 92.00 81 LYS A CA 1
ATOM 673 C C . LYS A 1 81 ? -16.627 -5.799 35.199 1.00 92.00 81 LYS A C 1
ATOM 675 O O . LYS A 1 81 ? -17.398 -6.616 35.696 1.00 92.00 81 LYS A O 1
ATOM 680 N N . VAL A 1 82 ? -15.368 -6.097 34.880 1.00 94.00 82 VAL A N 1
ATOM 681 C CA . VAL A 1 82 ? -14.758 -7.426 35.034 1.00 94.00 82 VAL A CA 1
ATOM 682 C C . VAL A 1 82 ? -14.641 -7.808 36.506 1.00 94.00 82 VAL A C 1
ATOM 684 O O . VAL A 1 82 ? -15.052 -8.905 36.868 1.00 94.00 82 VAL A O 1
ATOM 687 N N . LEU A 1 83 ? -14.174 -6.897 37.366 1.00 94.75 83 LEU A N 1
ATOM 688 C CA . LEU A 1 83 ? -14.030 -7.150 38.806 1.00 94.75 83 LEU A CA 1
ATOM 689 C C . LEU A 1 83 ? -15.365 -7.466 39.499 1.00 94.75 83 LEU A C 1
ATOM 691 O O . LEU A 1 83 ? -15.393 -8.212 40.473 1.00 94.75 83 LEU A O 1
ATOM 695 N N . LYS A 1 84 ? -16.479 -6.917 39.001 1.00 94.12 84 LYS A N 1
ATOM 696 C CA . LYS A 1 84 ? -17.829 -7.189 39.527 1.00 94.12 84 LYS A CA 1
ATOM 697 C C . LYS A 1 84 ? -18.494 -8.416 38.896 1.00 94.12 84 LYS A C 1
ATOM 699 O O . LYS A 1 84 ? -19.502 -8.899 39.414 1.00 94.12 84 LYS A O 1
ATOM 704 N N . ALA A 1 85 ? -17.994 -8.906 37.764 1.00 91.44 85 ALA A N 1
ATOM 705 C CA . ALA A 1 85 ? -18.644 -9.966 37.009 1.00 91.44 85 ALA A CA 1
ATOM 706 C C . ALA A 1 85 ? -18.222 -11.355 37.508 1.00 91.44 85 ALA A C 1
ATOM 708 O O . ALA A 1 85 ? -17.045 -11.695 37.509 1.00 91.44 85 ALA A O 1
ATOM 709 N N . LYS A 1 86 ? -19.198 -12.227 37.806 1.00 88.88 86 LYS A N 1
ATOM 710 C CA . LYS A 1 86 ? -18.925 -13.663 38.038 1.00 88.88 86 LYS A C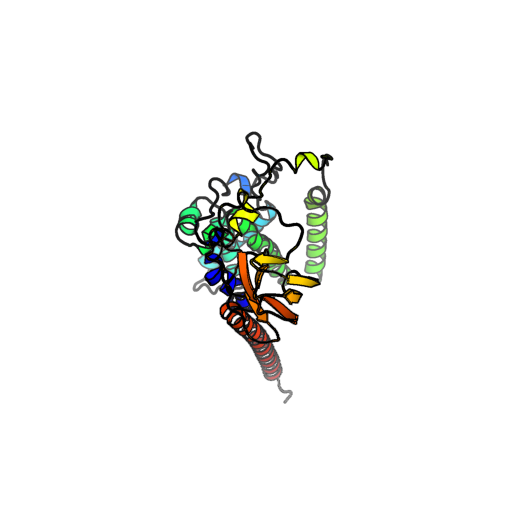A 1
ATOM 711 C C . LYS A 1 86 ? -18.316 -14.348 36.805 1.00 88.88 86 LYS A C 1
ATOM 713 O O . LYS A 1 86 ? -17.562 -15.303 36.935 1.00 88.88 86 LYS A O 1
ATOM 718 N N . LYS A 1 87 ? -18.683 -13.885 35.605 1.00 92.75 87 LYS A N 1
ATOM 719 C CA . LYS A 1 87 ? -18.137 -14.328 34.316 1.00 92.75 87 LYS A CA 1
ATOM 720 C C . LYS A 1 87 ? -18.189 -13.170 33.327 1.00 92.75 87 LYS A C 1
ATOM 722 O O . LYS A 1 87 ? -19.275 -12.675 33.022 1.00 92.75 87 LYS A O 1
ATOM 727 N N . TRP A 1 88 ? -17.036 -12.753 32.816 1.00 92.38 88 TRP A N 1
ATOM 728 C CA . TRP A 1 88 ? -16.958 -11.697 31.810 1.00 92.38 88 TRP A CA 1
ATOM 729 C C . TRP A 1 88 ? -17.379 -12.222 30.432 1.00 92.38 88 TRP A C 1
ATOM 731 O O . TRP A 1 88 ? -16.940 -13.285 29.991 1.00 92.38 88 TRP A O 1
ATOM 741 N N . LYS A 1 89 ? -18.263 -11.477 29.764 1.00 93.56 89 LYS A N 1
ATOM 742 C CA . LYS A 1 89 ? -18.653 -11.689 28.369 1.00 93.56 89 LYS A CA 1
ATOM 743 C C . LYS A 1 89 ? -18.332 -10.404 27.603 1.00 93.56 89 LYS A C 1
ATOM 745 O O . LYS A 1 89 ? -19.031 -9.417 27.843 1.00 93.56 89 LYS A O 1
ATOM 750 N N . PRO A 1 90 ? -17.287 -10.395 26.759 1.00 92.38 90 PRO A N 1
ATOM 751 C CA . PRO A 1 90 ? -16.877 -9.188 26.067 1.00 92.38 90 PRO A CA 1
ATOM 752 C C . PRO A 1 90 ? -17.943 -8.732 25.067 1.00 92.38 90 PRO A C 1
ATOM 754 O O . PRO A 1 90 ? -18.487 -9.547 24.319 1.00 92.38 90 PRO A O 1
ATOM 757 N N . ASP A 1 91 ? -18.230 -7.435 25.061 1.00 91.38 91 ASP A N 1
ATOM 758 C CA . ASP A 1 91 ? -19.061 -6.766 24.058 1.00 91.38 91 ASP A CA 1
ATOM 759 C C . ASP A 1 91 ? -18.215 -5.895 23.106 1.00 91.38 91 ASP A C 1
ATOM 761 O O . ASP A 1 91 ? -16.982 -5.922 23.124 1.00 91.38 91 ASP A O 1
ATOM 765 N N . ILE A 1 92 ? -18.873 -5.138 22.223 1.00 91.25 92 ILE A N 1
ATOM 766 C CA . ILE A 1 92 ? -18.187 -4.294 21.237 1.00 91.25 92 ILE A CA 1
ATOM 767 C C . ILE A 1 92 ? -17.375 -3.162 21.878 1.00 91.25 92 ILE A C 1
ATOM 769 O O . ILE A 1 92 ? -16.322 -2.808 21.345 1.00 91.25 92 ILE A O 1
ATOM 773 N N . LEU A 1 93 ? -17.821 -2.619 23.016 1.00 93.38 93 LEU A N 1
ATOM 774 C CA . LEU A 1 93 ? -17.076 -1.594 23.743 1.00 93.38 93 LEU A CA 1
ATOM 775 C C . LEU A 1 93 ? -15.792 -2.202 24.301 1.00 93.38 93 LEU A C 1
ATOM 777 O O . LEU A 1 93 ? -14.716 -1.641 24.096 1.00 93.38 93 LEU A O 1
ATOM 781 N N . ASP A 1 94 ? -15.908 -3.378 24.924 1.00 94.56 94 ASP A N 1
ATOM 782 C CA . ASP A 1 94 ? -14.768 -4.103 25.476 1.00 94.56 94 ASP A CA 1
ATOM 783 C C . ASP A 1 94 ? -13.703 -4.358 24.392 1.00 94.56 94 ASP A C 1
ATOM 785 O O . ASP A 1 94 ? -12.530 -4.021 24.560 1.00 94.56 94 ASP A O 1
ATOM 789 N N . LEU A 1 95 ? -14.124 -4.885 23.235 1.00 94.56 95 LEU A N 1
ATOM 790 C CA . LEU A 1 95 ? -13.237 -5.151 22.099 1.00 94.56 95 LEU A CA 1
ATOM 791 C C . LEU A 1 95 ? -12.599 -3.875 21.538 1.00 94.56 95 LEU A C 1
ATOM 793 O O . LEU A 1 95 ? -11.411 -3.876 21.223 1.00 94.56 95 LEU A O 1
ATOM 797 N N . THR A 1 96 ? -13.363 -2.788 21.425 1.00 95.81 96 THR A N 1
ATOM 798 C CA . THR A 1 96 ? -12.872 -1.511 20.886 1.00 95.81 96 THR A CA 1
ATOM 799 C C . THR A 1 96 ? -11.779 -0.922 21.771 1.00 95.81 96 THR A C 1
ATOM 801 O O . THR A 1 96 ? -10.727 -0.531 21.270 1.00 95.81 96 THR A O 1
ATOM 804 N N . VAL A 1 97 ? -11.985 -0.905 23.090 1.00 96.69 97 VAL A N 1
ATOM 805 C CA . VAL A 1 97 ? -10.978 -0.406 24.037 1.00 96.69 97 VAL A CA 1
ATOM 806 C C . VAL A 1 97 ? -9.731 -1.287 24.017 1.00 96.69 97 VAL A C 1
ATOM 808 O O . VAL A 1 97 ? -8.625 -0.756 23.971 1.00 96.69 97 VAL A O 1
ATOM 811 N N . ILE A 1 98 ? -9.883 -2.617 23.984 1.00 95.88 98 ILE A N 1
ATOM 812 C CA . ILE A 1 98 ? -8.744 -3.545 23.891 1.00 95.88 98 ILE A CA 1
ATOM 813 C C . ILE A 1 98 ? -7.930 -3.277 22.620 1.00 95.88 98 ILE A C 1
ATOM 815 O O . ILE A 1 98 ? -6.709 -3.148 22.696 1.00 95.88 98 ILE A O 1
ATOM 819 N N . VAL A 1 99 ? -8.585 -3.134 21.462 1.00 95.50 99 VAL A N 1
ATOM 820 C CA . VAL A 1 99 ? -7.904 -2.787 20.203 1.00 95.50 99 VAL A CA 1
ATOM 821 C C . VAL A 1 99 ? -7.219 -1.425 20.312 1.00 95.50 99 VAL A C 1
ATOM 823 O O . VAL A 1 99 ? -6.086 -1.287 19.857 1.00 95.50 99 VAL A O 1
ATOM 826 N N . GLY A 1 100 ? -7.851 -0.440 20.952 1.00 96.38 100 GLY A N 1
ATOM 827 C CA . GLY A 1 100 ? -7.253 0.869 21.206 1.00 96.38 100 GLY A CA 1
ATOM 828 C C . GLY A 1 100 ? -5.974 0.791 22.032 1.00 96.38 100 GLY A C 1
ATOM 829 O O . GLY A 1 100 ? -4.955 1.349 21.633 1.00 96.38 100 GLY A O 1
ATOM 830 N N . ILE A 1 101 ? -5.993 0.041 23.134 1.00 96.38 101 ILE A N 1
ATOM 831 C CA . ILE A 1 101 ? -4.824 -0.162 24.000 1.00 96.38 101 ILE A CA 1
ATOM 832 C C . ILE A 1 101 ? -3.710 -0.885 23.249 1.00 96.38 101 ILE A C 1
ATOM 834 O O . ILE A 1 101 ? -2.563 -0.453 23.308 1.00 96.38 101 ILE A O 1
ATOM 838 N N . ILE A 1 102 ? -4.037 -1.953 22.517 1.00 96.38 102 ILE A N 1
ATOM 839 C CA . ILE A 1 102 ? -3.063 -2.684 21.697 1.00 96.38 102 ILE A CA 1
ATOM 840 C C . ILE A 1 102 ? -2.437 -1.738 20.667 1.00 96.38 102 ILE A C 1
ATOM 842 O O . ILE A 1 102 ? -1.219 -1.707 20.514 1.00 96.38 102 ILE A O 1
ATOM 846 N N . THR A 1 103 ? -3.254 -0.924 20.000 1.00 95.31 103 THR A N 1
ATOM 847 C CA . THR A 1 103 ? -2.788 0.051 19.007 1.00 95.31 103 THR A CA 1
ATOM 848 C C . THR A 1 103 ? -1.826 1.062 19.629 1.00 95.31 103 THR A C 1
ATOM 850 O O . THR A 1 103 ? -0.749 1.279 19.081 1.00 95.31 103 THR A O 1
ATOM 853 N N . LEU A 1 104 ? -2.168 1.630 20.793 1.00 95.44 104 LEU A N 1
ATOM 854 C CA . LEU A 1 104 ? -1.288 2.543 21.527 1.00 95.44 104 LEU A CA 1
ATOM 855 C C . LEU A 1 104 ? -0.002 1.843 21.976 1.00 95.44 104 LEU A C 1
ATOM 857 O O . LEU A 1 104 ? 1.074 2.399 21.794 1.00 95.44 104 LEU A O 1
ATOM 861 N N . PHE A 1 105 ? -0.074 0.607 22.473 1.00 96.12 105 PHE A N 1
ATOM 862 C CA . PHE A 1 105 ? 1.108 -0.181 22.831 1.00 96.12 105 PHE A CA 1
ATOM 863 C C . PHE A 1 105 ? 2.081 -0.309 21.650 1.00 96.12 105 PHE A C 1
ATOM 865 O O . PHE A 1 105 ? 3.274 -0.050 21.815 1.00 96.12 105 PHE A O 1
ATOM 872 N N . PHE A 1 106 ? 1.573 -0.604 20.447 1.00 96.19 106 PHE A N 1
ATOM 873 C CA . PHE A 1 106 ? 2.381 -0.704 19.226 1.00 96.19 106 PHE A CA 1
ATOM 874 C C . PHE A 1 106 ? 2.966 0.626 18.725 1.00 96.19 106 PHE A C 1
ATOM 876 O O . PHE A 1 106 ? 3.738 0.613 17.769 1.00 96.19 106 PHE A O 1
ATOM 883 N N . THR A 1 107 ? 2.646 1.761 19.353 1.00 94.81 107 THR A N 1
ATOM 884 C CA . THR A 1 107 ? 3.347 3.035 19.107 1.00 94.81 107 THR A CA 1
ATOM 885 C C . THR A 1 107 ? 4.575 3.228 20.001 1.00 94.81 107 THR A C 1
ATOM 887 O O . THR A 1 107 ? 5.382 4.109 19.724 1.00 94.81 107 THR A O 1
ATOM 890 N N . THR A 1 108 ? 4.745 2.420 21.053 1.00 93.44 108 THR A N 1
ATOM 891 C CA . THR A 1 108 ? 5.765 2.624 22.099 1.00 93.44 108 THR A CA 1
ATOM 892 C C . THR A 1 108 ? 7.015 1.764 21.908 1.00 93.44 108 THR A C 1
ATOM 894 O O . THR A 1 108 ? 6.975 0.731 21.230 1.00 93.44 108 THR A O 1
ATOM 897 N N . ASP A 1 109 ? 8.103 2.131 22.595 1.00 92.25 109 ASP A N 1
ATOM 898 C CA . ASP A 1 109 ? 9.363 1.368 22.632 1.00 92.25 109 ASP A CA 1
ATOM 899 C C . ASP A 1 109 ? 9.188 -0.087 23.076 1.00 92.25 109 ASP A C 1
ATOM 901 O O . ASP A 1 109 ? 9.871 -0.988 22.585 1.00 92.25 109 ASP A O 1
ATOM 905 N N . TYR A 1 110 ? 8.224 -0.348 23.961 1.00 94.12 110 TYR A N 1
ATOM 906 C CA . TYR A 1 110 ? 7.954 -1.688 24.485 1.00 94.12 110 TYR A CA 1
ATOM 907 C C . TYR A 1 110 ? 7.517 -2.681 23.403 1.00 94.12 110 TYR A C 1
ATOM 909 O O . TYR A 1 110 ? 7.624 -3.894 23.583 1.00 94.12 110 TYR A O 1
ATOM 917 N N . SER A 1 111 ? 7.044 -2.178 22.263 1.00 95.19 111 SER A N 1
ATOM 918 C CA . SER A 1 111 ? 6.606 -3.003 21.143 1.00 95.19 111 SER A CA 1
ATOM 919 C C . SER A 1 111 ? 7.701 -3.283 20.106 1.00 95.19 111 SER A C 1
ATOM 921 O O . SER A 1 111 ? 7.483 -4.094 19.203 1.00 95.19 111 SER A O 1
ATOM 923 N N . LEU A 1 112 ? 8.893 -2.680 20.227 1.00 92.44 112 LEU A N 1
ATOM 924 C CA . LEU A 1 112 ? 9.950 -2.765 19.207 1.00 92.44 112 LEU A CA 1
ATOM 925 C C . LEU A 1 112 ? 10.403 -4.198 18.914 1.00 92.44 112 LEU A C 1
ATOM 927 O O . LEU A 1 112 ? 10.715 -4.515 17.768 1.00 92.44 112 LEU A O 1
ATOM 931 N N . ILE A 1 113 ? 10.358 -5.093 19.905 1.00 94.44 113 ILE A N 1
ATOM 932 C CA . ILE A 1 113 ? 10.672 -6.514 19.704 1.00 94.44 113 ILE A CA 1
ATOM 933 C C . ILE A 1 113 ? 9.781 -7.162 18.633 1.00 94.44 113 ILE A C 1
ATOM 935 O O . ILE A 1 113 ? 10.245 -8.010 17.870 1.00 94.44 113 ILE A O 1
ATOM 939 N N . PHE A 1 114 ? 8.515 -6.747 18.532 1.00 94.38 114 PHE A N 1
ATOM 940 C CA . PHE A 1 114 ? 7.593 -7.251 17.518 1.00 94.38 114 PHE A CA 1
ATOM 941 C C . PHE A 1 114 ? 7.939 -6.696 16.138 1.00 94.38 114 PHE A C 1
ATOM 943 O O . PHE A 1 114 ? 7.973 -7.460 15.180 1.00 94.38 114 PHE A O 1
ATOM 95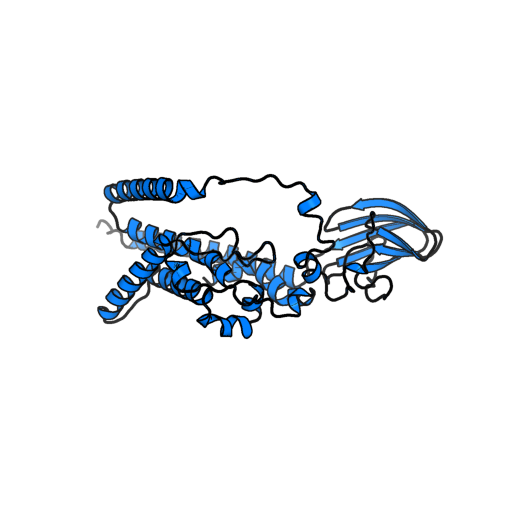0 N N . TYR A 1 115 ? 8.274 -5.408 16.036 1.00 93.50 115 TYR A N 1
ATOM 951 C CA . TYR A 1 115 ? 8.735 -4.800 14.782 1.00 93.50 115 TYR A CA 1
ATOM 952 C C . TYR A 1 115 ? 10.044 -5.414 14.276 1.00 93.50 115 TYR A C 1
ATOM 954 O O . TYR A 1 115 ? 10.234 -5.567 13.076 1.00 93.50 115 TYR A O 1
ATOM 962 N N . GLN A 1 116 ? 10.945 -5.801 15.177 1.00 90.56 116 GLN A N 1
ATOM 963 C CA . GLN A 1 116 ? 12.211 -6.437 14.810 1.00 90.56 116 GLN A CA 1
ATOM 964 C C . GLN A 1 116 ? 12.026 -7.882 14.332 1.00 90.56 116 GLN A C 1
ATOM 966 O O . GLN A 1 116 ? 12.741 -8.322 13.434 1.00 90.56 116 GLN A O 1
ATOM 971 N N . LYS A 1 117 ? 11.074 -8.622 14.917 1.00 90.44 117 LYS A N 1
ATOM 972 C CA . LYS A 1 117 ? 10.865 -10.052 14.630 1.00 90.44 117 LYS A CA 1
ATOM 973 C C . LYS A 1 117 ? 9.815 -10.333 13.555 1.00 90.44 117 LYS A C 1
ATOM 975 O O . LYS A 1 117 ? 9.861 -11.388 12.930 1.00 90.44 117 LYS A O 1
ATOM 980 N N . ILE A 1 118 ? 8.854 -9.434 13.350 1.00 89.00 118 ILE A N 1
ATOM 981 C CA . ILE A 1 118 ? 7.731 -9.628 12.429 1.00 89.00 118 ILE A CA 1
ATOM 982 C C . ILE A 1 118 ? 7.921 -8.707 11.227 1.00 89.00 118 ILE A C 1
ATOM 984 O O . ILE A 1 118 ? 7.681 -7.505 11.318 1.00 89.00 118 ILE A O 1
ATOM 988 N N . ASN A 1 119 ? 8.284 -9.289 10.080 1.00 82.25 119 ASN A N 1
ATOM 989 C CA . ASN A 1 119 ? 8.589 -8.529 8.863 1.00 82.25 119 ASN A CA 1
ATOM 990 C C . ASN A 1 119 ? 7.422 -7.617 8.423 1.00 82.25 119 ASN A C 1
ATOM 992 O O . ASN A 1 119 ? 7.615 -6.481 8.008 1.00 82.25 119 ASN A O 1
ATOM 996 N N . LEU A 1 120 ? 6.170 -8.060 8.577 1.00 84.19 120 LEU A N 1
ATOM 997 C CA . LEU A 1 120 ? 5.018 -7.210 8.253 1.00 84.19 120 LEU A CA 1
ATOM 998 C C . LEU A 1 120 ? 5.004 -5.906 9.074 1.00 84.19 120 LEU A C 1
ATOM 1000 O O . LEU A 1 120 ? 4.655 -4.854 8.545 1.00 84.19 120 LEU A O 1
ATOM 1004 N N . LEU A 1 121 ? 5.401 -5.967 10.350 1.00 88.69 121 LEU A N 1
ATOM 1005 C CA . LEU A 1 121 ? 5.426 -4.800 11.227 1.00 88.69 121 LEU A CA 1
ATOM 1006 C C . LEU A 1 121 ? 6.609 -3.883 10.910 1.00 88.69 121 LEU A C 1
ATOM 1008 O O . LEU A 1 121 ? 6.411 -2.673 10.850 1.00 88.69 121 LEU A O 1
ATOM 1012 N N . SER A 1 122 ? 7.809 -4.409 10.638 1.00 86.62 122 SER A N 1
ATOM 1013 C CA . SER A 1 122 ? 8.953 -3.569 10.236 1.00 86.62 122 SER A CA 1
ATOM 1014 C C . SER A 1 122 ? 8.675 -2.730 8.991 1.00 86.62 122 SER A C 1
ATOM 1016 O O . SER A 1 122 ? 9.123 -1.589 8.903 1.00 86.62 122 SER A O 1
ATOM 1018 N N . ASN A 1 123 ? 7.890 -3.258 8.051 1.00 85.62 123 ASN A N 1
ATOM 1019 C CA . ASN A 1 123 ? 7.476 -2.552 6.835 1.00 85.62 123 ASN A CA 1
ATOM 1020 C C . ASN A 1 123 ? 6.449 -1.427 7.080 1.00 85.62 123 ASN A C 1
ATOM 1022 O O . ASN A 1 123 ? 6.148 -0.652 6.177 1.00 85.62 123 ASN A O 1
ATOM 1026 N N . ILE A 1 124 ? 5.928 -1.267 8.301 1.00 87.25 124 ILE A N 1
ATOM 1027 C CA . ILE A 1 124 ? 5.159 -0.069 8.670 1.00 87.25 124 ILE A CA 1
ATOM 1028 C C . ILE A 1 124 ? 6.092 1.142 8.816 1.00 87.25 124 ILE A C 1
ATOM 1030 O O . ILE A 1 124 ? 5.617 2.272 8.727 1.00 87.25 124 ILE A O 1
ATOM 1034 N N . GLN A 1 125 ? 7.411 0.935 8.919 1.00 86.06 125 GLN A N 1
ATOM 1035 C CA . GLN A 1 125 ? 8.474 1.945 8.990 1.00 86.06 125 GLN A CA 1
ATOM 1036 C C . GLN A 1 125 ? 8.486 2.765 10.289 1.00 86.06 125 GLN A C 1
ATOM 1038 O O . GLN A 1 125 ? 9.513 2.826 10.963 1.00 86.06 125 GLN A O 1
ATOM 1043 N N . PHE A 1 126 ? 7.349 3.355 10.667 1.00 89.62 126 PHE A N 1
ATOM 1044 C CA . PHE A 1 126 ? 7.205 4.199 11.851 1.00 89.62 126 PHE A CA 1
ATOM 1045 C C . PHE A 1 126 ? 6.116 3.659 12.789 1.00 89.62 126 PHE A C 1
ATOM 1047 O O . PHE A 1 126 ? 4.950 3.617 12.384 1.00 89.62 126 PHE A O 1
ATOM 1054 N N . PRO A 1 127 ? 6.442 3.295 14.042 1.00 92.06 127 PRO A N 1
ATOM 1055 C CA . PRO A 1 127 ? 5.461 2.796 15.007 1.00 92.06 127 PRO A CA 1
ATOM 1056 C C . PRO A 1 127 ? 4.258 3.722 15.237 1.00 92.06 127 PRO A C 1
ATOM 1058 O O . PRO A 1 127 ? 3.128 3.247 15.359 1.00 92.06 127 PRO A O 1
ATOM 1061 N N . TRP A 1 128 ? 4.446 5.048 15.201 1.00 90.94 128 TRP A N 1
ATOM 1062 C CA . TRP A 1 128 ? 3.341 6.010 15.322 1.00 90.94 128 TRP A CA 1
ATOM 1063 C C . TRP A 1 128 ? 2.282 5.892 14.208 1.00 90.94 128 TRP A C 1
ATOM 1065 O O . TRP A 1 128 ? 1.157 6.350 14.394 1.00 90.94 128 TRP A O 1
ATOM 1075 N N . ARG A 1 129 ? 2.551 5.220 13.072 1.00 91.69 129 ARG A N 1
ATOM 1076 C CA . ARG A 1 129 ? 1.526 4.965 12.034 1.00 91.69 129 ARG A CA 1
ATOM 1077 C C . ARG A 1 129 ? 0.390 4.066 12.513 1.00 91.69 129 ARG A C 1
ATOM 1079 O O . ARG A 1 129 ? -0.679 4.088 11.900 1.00 91.69 129 ARG A O 1
ATOM 1086 N N . MET A 1 130 ? 0.566 3.344 13.621 1.00 93.50 130 MET A N 1
ATOM 1087 C CA . MET A 1 130 ? -0.525 2.619 14.278 1.00 93.50 130 MET A CA 1
ATOM 1088 C C . MET A 1 130 ? -1.667 3.549 14.698 1.00 93.50 130 MET A C 1
ATOM 1090 O O . MET A 1 130 ? -2.820 3.122 14.739 1.00 93.50 130 MET A O 1
ATOM 1094 N N . LEU A 1 131 ? -1.398 4.846 14.886 1.00 92.94 131 LEU A N 1
ATOM 1095 C CA . LEU A 1 131 ? -2.440 5.839 15.134 1.00 92.94 131 LEU A CA 1
ATOM 1096 C C . LEU A 1 131 ? -3.492 5.918 14.015 1.00 92.94 131 LEU A C 1
ATOM 1098 O O . LEU A 1 131 ? -4.624 6.305 14.287 1.00 92.94 131 LEU A O 1
ATOM 1102 N N . SER A 1 132 ? -3.183 5.463 12.795 1.00 92.50 132 SER A N 1
ATOM 1103 C CA . SER A 1 132 ? -4.170 5.334 11.709 1.00 92.50 132 SER A CA 1
ATOM 1104 C C . SER A 1 132 ? -5.352 4.440 12.099 1.00 92.50 132 SER A C 1
ATOM 1106 O O . SER A 1 132 ? -6.487 4.711 11.719 1.00 92.50 132 SER A O 1
ATOM 1108 N N . LEU A 1 133 ? -5.099 3.385 12.886 1.00 92.00 133 LEU A N 1
ATOM 1109 C CA . LEU A 1 133 ? -6.149 2.539 13.453 1.00 92.00 133 LEU A CA 1
ATOM 1110 C C . LEU A 1 133 ? -6.792 3.197 14.684 1.00 92.00 133 LEU A C 1
ATOM 1112 O O . LEU A 1 133 ? -8.000 3.081 14.889 1.00 92.00 133 LEU A O 1
ATOM 1116 N N . PHE A 1 134 ? -5.999 3.922 15.479 1.00 94.25 134 PHE A N 1
ATOM 1117 C CA . PHE A 1 134 ? -6.453 4.583 16.706 1.00 94.25 134 PHE A CA 1
ATOM 1118 C C . PHE A 1 134 ? -7.533 5.648 16.460 1.00 94.25 134 PHE A C 1
ATOM 1120 O O . PHE A 1 134 ? -8.421 5.814 17.295 1.00 94.25 134 PHE A O 1
ATOM 1127 N N . ILE A 1 135 ? -7.510 6.318 15.301 1.00 92.12 135 ILE A N 1
ATOM 1128 C CA . ILE A 1 135 ? -8.484 7.362 14.925 1.00 92.12 135 ILE A CA 1
ATOM 1129 C C . ILE A 1 135 ? -9.940 6.877 15.043 1.00 92.12 135 ILE A C 1
ATOM 1131 O O . ILE A 1 135 ? -10.824 7.660 15.381 1.00 92.12 135 ILE A O 1
ATOM 1135 N N . PHE A 1 136 ? -10.205 5.586 14.823 1.00 93.69 136 PHE A N 1
ATOM 1136 C CA . PHE A 1 136 ? -11.562 5.033 14.891 1.00 93.69 136 PHE A CA 1
ATOM 1137 C C . PHE A 1 136 ? -12.012 4.653 16.308 1.00 93.69 136 PHE A C 1
ATOM 1139 O O . PHE A 1 136 ? -13.203 4.460 16.539 1.00 93.69 136 PHE A O 1
ATOM 1146 N N . ILE A 1 137 ? -11.094 4.562 17.271 1.00 95.56 137 ILE A N 1
ATOM 1147 C CA . ILE A 1 137 ? -11.372 4.004 18.599 1.00 95.56 137 ILE A CA 1
ATOM 1148 C C . ILE A 1 137 ? -12.286 4.925 19.410 1.00 95.56 137 ILE A C 1
ATOM 1150 O O . ILE A 1 137 ? -13.355 4.500 19.850 1.00 95.56 137 ILE A O 1
ATOM 1154 N N . ALA A 1 138 ? -11.900 6.191 19.585 1.00 92.62 138 ALA A N 1
ATOM 1155 C CA . ALA A 1 138 ? -12.684 7.139 20.374 1.00 92.62 138 ALA A CA 1
ATOM 1156 C C . ALA A 1 138 ? -14.096 7.381 19.793 1.00 92.62 138 ALA A C 1
ATOM 1158 O O . ALA A 1 138 ? -15.054 7.301 20.566 1.00 92.62 138 ALA A O 1
ATOM 1159 N N . PRO A 1 139 ? -14.286 7.577 18.468 1.00 92.31 139 PRO A N 1
ATOM 1160 C CA . PRO A 1 139 ? -15.621 7.694 17.880 1.00 92.31 139 PRO A CA 1
ATOM 1161 C C . PRO A 1 139 ? -16.520 6.479 18.130 1.00 92.31 139 PRO A C 1
ATOM 1163 O O . PRO A 1 139 ? -17.697 6.657 18.433 1.00 92.31 139 PRO A O 1
ATOM 1166 N N . ILE A 1 140 ? -15.988 5.252 18.050 1.00 94.25 140 ILE A N 1
ATOM 1167 C CA . ILE A 1 140 ? -16.773 4.033 18.308 1.00 94.25 140 ILE A CA 1
ATOM 1168 C C . ILE A 1 140 ? -17.191 3.957 19.783 1.00 94.25 140 ILE A C 1
ATOM 1170 O O . ILE A 1 140 ? -18.346 3.641 20.069 1.00 94.25 140 ILE A O 1
ATOM 1174 N N . ILE A 1 141 ? -16.290 4.288 20.717 1.00 93.25 141 ILE A N 1
ATOM 1175 C CA . ILE A 1 141 ? -16.610 4.342 22.154 1.00 93.25 141 ILE A CA 1
ATOM 1176 C C . ILE A 1 141 ? -17.719 5.369 22.408 1.00 93.25 141 ILE A C 1
ATOM 1178 O O . ILE A 1 141 ? -18.720 5.047 23.046 1.00 93.25 141 ILE A O 1
ATOM 1182 N N . VAL A 1 142 ? -17.572 6.586 21.878 1.00 90.31 142 VAL A N 1
ATOM 1183 C CA . VAL A 1 142 ? -18.570 7.654 22.031 1.00 90.31 142 VAL A CA 1
ATOM 1184 C C . VAL A 1 142 ? -19.913 7.228 21.437 1.00 90.31 142 VAL A C 1
ATOM 1186 O O . VAL A 1 142 ? -20.929 7.336 22.117 1.00 90.31 142 VAL A O 1
ATOM 1189 N N . ALA A 1 143 ? -19.934 6.678 20.222 1.00 90.69 143 ALA A N 1
ATOM 1190 C CA . ALA A 1 143 ? -21.160 6.205 19.582 1.00 90.69 143 ALA A CA 1
ATOM 1191 C C . ALA A 1 143 ? -21.866 5.113 20.404 1.00 90.69 143 ALA A C 1
ATOM 1193 O O . ALA A 1 143 ? -23.081 5.174 20.588 1.00 90.69 143 ALA A O 1
ATOM 1194 N N . TYR A 1 144 ? -21.114 4.155 20.954 1.00 90.62 144 TYR A N 1
ATOM 1195 C CA . TYR A 1 144 ? -21.669 3.106 21.812 1.00 90.62 144 TYR A CA 1
ATOM 1196 C C . TYR A 1 144 ? -22.317 3.663 23.087 1.00 90.62 144 TYR A C 1
ATOM 1198 O O . TYR A 1 144 ? -23.352 3.161 23.525 1.00 90.62 144 TYR A O 1
ATOM 1206 N N . LEU A 1 145 ? -21.716 4.691 23.695 1.00 87.69 145 LEU A N 1
ATOM 1207 C CA . LEU A 1 145 ? -22.269 5.348 24.882 1.00 87.69 145 LEU A CA 1
ATOM 1208 C C . LEU A 1 145 ? -23.514 6.176 24.544 1.00 87.69 145 LEU A C 1
ATOM 1210 O O . LEU A 1 145 ? -24.491 6.144 25.290 1.00 87.69 145 LEU A O 1
ATOM 1214 N N . LEU A 1 146 ? -23.495 6.882 23.411 1.00 88.62 146 LEU A N 1
ATOM 1215 C CA . LEU A 1 146 ? -24.628 7.668 22.924 1.00 88.62 146 LEU A CA 1
ATOM 1216 C C . LEU A 1 146 ? -25.859 6.798 22.636 1.00 88.62 146 LEU A C 1
ATOM 1218 O O . LEU A 1 146 ? -26.970 7.205 22.964 1.00 88.62 146 LEU A O 1
ATOM 1222 N N . ASP A 1 147 ? -25.670 5.581 22.121 1.00 88.38 147 ASP A N 1
ATOM 1223 C CA . ASP A 1 147 ? -26.745 4.602 21.875 1.00 88.38 147 ASP A CA 1
ATOM 1224 C C . ASP A 1 147 ? -27.500 4.179 23.156 1.00 88.38 147 ASP A C 1
ATOM 1226 O O . ASP A 1 147 ? -28.594 3.623 23.096 1.00 88.38 147 ASP A O 1
ATOM 1230 N N . LYS A 1 148 ? -26.948 4.459 24.347 1.00 87.12 148 LYS A N 1
ATOM 1231 C CA . LYS A 1 148 ? -27.617 4.194 25.636 1.00 87.12 148 LYS A CA 1
ATOM 1232 C C . LYS A 1 148 ? -28.529 5.328 26.101 1.00 87.12 148 LYS A C 1
ATOM 1234 O O . LYS A 1 148 ? -29.217 5.166 27.110 1.00 87.12 148 LYS A O 1
ATOM 1239 N N . LEU A 1 149 ? -28.513 6.477 25.429 1.00 89.56 149 LEU A N 1
ATOM 1240 C CA . LEU A 1 149 ? -29.304 7.644 25.805 1.00 89.56 149 LEU A CA 1
ATOM 1241 C C . LEU A 1 149 ? -30.696 7.608 25.167 1.00 89.56 149 LEU A C 1
ATOM 1243 O O . LEU A 1 149 ? -30.890 7.094 24.069 1.00 89.56 149 LEU A O 1
ATOM 1247 N N . ASP A 1 150 ? -31.674 8.213 25.846 1.00 93.69 150 ASP A N 1
ATOM 1248 C CA . ASP A 1 150 ? -32.967 8.506 25.223 1.00 93.69 150 ASP A CA 1
ATOM 1249 C C . ASP A 1 150 ? -32.813 9.538 24.089 1.00 93.69 150 ASP A C 1
ATOM 1251 O O . ASP A 1 150 ? -31.854 10.310 24.057 1.00 93.69 150 ASP A O 1
ATOM 1255 N N . ALA A 1 151 ? -33.766 9.566 23.151 1.00 90.00 151 ALA A N 1
ATO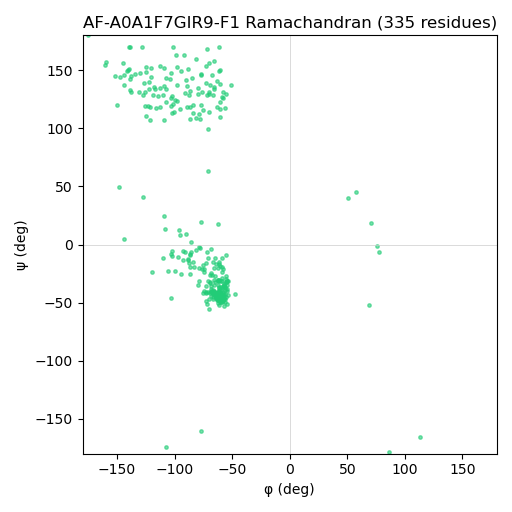M 1256 C CA . ALA A 1 151 ? -33.660 10.374 21.932 1.00 90.00 151 ALA A CA 1
ATOM 1257 C C . ALA A 1 151 ? -33.426 11.872 22.207 1.00 90.00 151 ALA A C 1
ATOM 1259 O O . ALA A 1 151 ? -32.667 12.523 21.487 1.00 90.00 151 ALA A O 1
ATOM 1260 N N . LYS A 1 152 ? -34.038 12.417 23.267 1.00 90.19 152 LYS A N 1
ATOM 1261 C CA . LYS A 1 152 ? -33.897 13.831 23.633 1.00 90.19 152 LYS A CA 1
ATOM 1262 C C . LYS A 1 152 ? -32.494 14.121 24.168 1.00 90.19 152 LYS A C 1
ATOM 1264 O O . LYS A 1 152 ? -31.862 15.081 23.733 1.00 90.19 152 LYS A O 1
ATOM 1269 N N . LYS A 1 153 ? -31.980 13.289 25.081 1.00 91.50 153 LYS A N 1
ATOM 1270 C CA . LYS A 1 153 ? -30.610 13.415 25.603 1.00 91.50 153 LYS A CA 1
ATOM 1271 C C . LYS A 1 153 ? -29.569 13.166 24.522 1.00 91.50 153 LYS A C 1
ATOM 1273 O O . LYS A 1 153 ? -28.598 13.910 24.464 1.00 91.50 153 LYS A O 1
ATOM 1278 N N . LEU A 1 154 ? -29.784 12.179 23.652 1.00 90.62 154 LEU A N 1
ATOM 1279 C CA . LEU A 1 154 ? -28.913 11.891 22.515 1.00 90.62 154 LEU A CA 1
ATOM 1280 C C . LEU A 1 154 ? -28.716 13.134 21.645 1.00 90.62 154 LEU A C 1
ATOM 1282 O O . LEU A 1 154 ? -27.578 13.502 21.379 1.00 90.62 154 LEU A O 1
ATOM 1286 N N . GLN A 1 155 ? -29.804 13.797 21.240 1.00 85.94 155 GLN A N 1
ATOM 1287 C CA . GLN A 1 155 ? -29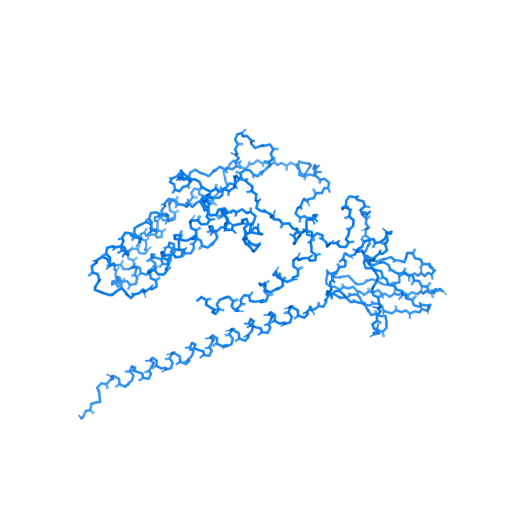.731 15.009 20.418 1.00 85.94 155 GLN A CA 1
ATOM 1288 C C . GLN A 1 155 ? -28.930 16.117 21.105 1.00 85.94 155 GLN A C 1
ATOM 1290 O O . GLN A 1 155 ? -28.033 16.691 20.493 1.00 85.94 155 GLN A O 1
ATOM 1295 N N . ILE A 1 156 ? -29.216 16.385 22.383 1.00 93.00 156 ILE A N 1
ATOM 1296 C CA . ILE A 1 156 ? -28.523 17.428 23.150 1.00 93.00 156 ILE A CA 1
ATOM 1297 C C . ILE A 1 156 ? -27.028 17.110 23.252 1.00 93.00 156 ILE A C 1
ATOM 1299 O O . ILE A 1 156 ? -26.199 17.940 22.890 1.00 93.00 156 ILE A O 1
ATOM 1303 N N . VAL A 1 157 ? -26.674 15.900 23.694 1.00 90.75 157 VAL A N 1
ATOM 1304 C CA . VAL A 1 157 ? -25.271 15.497 23.866 1.00 90.75 157 VAL A CA 1
ATOM 1305 C C . VAL A 1 157 ? -24.539 15.484 22.524 1.00 90.75 157 VAL A C 1
ATOM 1307 O O . VAL A 1 157 ? -23.414 15.969 22.452 1.00 90.75 157 VAL A O 1
ATOM 1310 N N . ALA A 1 158 ? -25.166 14.993 21.452 1.00 87.12 158 ALA A N 1
ATOM 1311 C CA . ALA A 1 158 ? -24.571 14.992 20.119 1.00 87.12 158 ALA A CA 1
ATOM 1312 C C . ALA A 1 158 ? -24.271 16.416 19.630 1.00 87.12 158 ALA A C 1
ATOM 1314 O O . ALA A 1 158 ? -23.158 16.677 19.179 1.00 87.12 158 ALA A O 1
ATOM 1315 N N . VAL A 1 159 ? -25.216 17.353 19.776 1.00 90.25 159 VAL A N 1
ATOM 1316 C CA . VAL A 1 159 ? -25.002 18.767 19.424 1.00 90.25 159 VAL A CA 1
ATOM 1317 C C . VAL A 1 159 ? -23.879 19.375 20.266 1.00 90.25 159 VAL A C 1
ATOM 1319 O O . VAL A 1 159 ? -22.988 20.017 19.714 1.00 90.25 159 VAL A O 1
ATOM 1322 N N . CYS A 1 160 ? -23.859 19.127 21.580 1.00 94.06 160 CYS A N 1
ATOM 1323 C CA . CYS A 1 160 ? -22.788 19.605 22.455 1.00 94.06 160 CYS A CA 1
ATOM 1324 C C . CYS A 1 160 ? -21.414 19.058 22.049 1.00 94.06 160 CYS A C 1
ATOM 1326 O O . CYS A 1 160 ? -20.454 19.823 22.009 1.00 94.06 160 CYS A O 1
ATOM 1328 N N . LEU A 1 161 ? -21.309 17.766 21.715 1.00 90.75 161 LEU A N 1
ATOM 1329 C CA . LEU A 1 161 ? -20.059 17.160 21.251 1.00 90.75 161 LEU A CA 1
ATOM 1330 C C . LEU A 1 161 ? -19.609 17.750 19.912 1.00 90.75 161 LEU A C 1
ATOM 1332 O O . LEU A 1 161 ? -18.432 18.065 19.761 1.00 90.75 161 LEU A O 1
ATOM 1336 N N . ILE A 1 162 ? -20.532 17.944 18.964 1.00 87.81 162 ILE A N 1
ATOM 1337 C CA . ILE A 1 162 ? -20.228 18.574 17.672 1.00 87.81 162 ILE A CA 1
ATOM 1338 C C . ILE A 1 162 ? -19.678 19.984 17.890 1.00 87.81 162 ILE A C 1
ATOM 1340 O O . ILE A 1 162 ? -18.619 20.304 17.356 1.00 87.81 162 ILE A O 1
ATOM 1344 N N . ILE A 1 163 ? -20.350 20.806 18.702 1.00 91.56 163 ILE A N 1
ATOM 1345 C CA . ILE A 1 163 ? -19.900 22.170 19.011 1.00 91.56 163 ILE A CA 1
ATOM 1346 C C . ILE A 1 163 ? -18.538 22.137 19.709 1.00 91.56 163 ILE A C 1
ATOM 1348 O O . ILE A 1 163 ? -17.629 22.865 19.313 1.00 91.56 163 ILE A O 1
ATOM 1352 N N . PHE A 1 164 ? -18.370 21.270 20.710 1.00 91.50 164 PHE A N 1
ATOM 1353 C CA . PHE A 1 164 ? -17.115 21.120 21.439 1.00 91.50 164 PHE A CA 1
ATOM 1354 C C . PHE A 1 164 ? -15.951 20.788 20.503 1.00 91.50 164 PHE A C 1
ATOM 1356 O O . PHE A 1 164 ? -14.948 21.497 20.512 1.00 91.50 164 PHE A O 1
ATOM 1363 N N . PHE A 1 165 ? -16.082 19.756 19.663 1.00 87.19 165 PHE A N 1
ATOM 1364 C CA . PHE A 1 165 ? -15.017 19.370 18.738 1.00 87.19 165 PHE A CA 1
ATOM 1365 C C . PHE A 1 165 ? -14.799 20.414 17.644 1.00 87.19 165 PHE A C 1
ATOM 1367 O O . PHE A 1 165 ? -13.645 20.684 17.314 1.00 87.19 165 PHE A O 1
ATOM 1374 N N . ALA A 1 166 ? -15.861 21.039 17.125 1.00 85.38 166 ALA A N 1
ATOM 1375 C CA . ALA A 1 166 ? -15.741 22.121 16.154 1.00 85.38 166 ALA A CA 1
ATOM 1376 C C . ALA A 1 166 ? -14.894 23.268 16.715 1.00 85.38 166 ALA A C 1
ATOM 1378 O O . ALA A 1 166 ? -13.969 23.704 16.043 1.00 85.38 166 ALA A O 1
ATOM 1379 N N . VAL A 1 167 ? -15.138 23.696 17.958 1.00 88.06 167 VAL A N 1
ATOM 1380 C CA . VAL A 1 167 ? -14.380 24.776 18.611 1.00 88.06 167 VAL A CA 1
ATOM 1381 C C . VAL A 1 167 ? -12.971 24.325 19.005 1.00 88.06 167 VAL A C 1
ATOM 1383 O O . VAL A 1 167 ? -11.997 25.002 18.683 1.00 88.06 167 VAL A O 1
ATOM 1386 N N . ALA A 1 168 ? -12.837 23.170 19.663 1.00 85.19 168 ALA A N 1
ATOM 1387 C CA . ALA A 1 168 ? -11.557 22.677 20.173 1.00 85.19 168 ALA A CA 1
ATOM 1388 C C . ALA A 1 168 ? -10.558 22.336 19.056 1.00 85.19 168 ALA A C 1
ATOM 1390 O O . ALA A 1 168 ? -9.348 22.460 19.246 1.00 85.19 168 ALA A O 1
ATOM 1391 N N . ARG A 1 169 ? -11.049 21.903 17.887 1.00 84.12 169 ARG A N 1
ATOM 1392 C CA . ARG A 1 169 ? -10.216 21.490 16.749 1.00 84.12 169 ARG A CA 1
ATOM 1393 C C . ARG A 1 169 ? -10.121 22.542 15.648 1.00 84.12 169 ARG A C 1
ATOM 1395 O O . ARG A 1 169 ? -9.249 22.405 14.796 1.00 84.12 169 ARG A O 1
ATOM 1402 N N . PHE A 1 170 ? -10.919 23.615 15.683 1.00 80.69 170 PHE A N 1
ATOM 1403 C CA . PHE A 1 170 ? -10.835 24.715 14.710 1.00 80.69 170 PHE A CA 1
ATOM 1404 C C . PHE A 1 170 ? -9.401 25.220 14.470 1.00 80.69 170 PHE A C 1
ATOM 1406 O O . PHE A 1 170 ? -9.017 25.371 13.309 1.00 80.69 170 PHE A O 1
ATOM 1413 N N . PRO A 1 171 ? -8.548 25.398 15.506 1.00 75.44 171 PRO A N 1
ATOM 1414 C CA . PRO A 1 171 ? -7.174 25.862 15.312 1.00 75.44 171 PRO A CA 1
ATOM 1415 C C . PRO A 1 171 ? -6.265 24.905 14.533 1.00 75.44 171 PRO A C 1
ATOM 1417 O O . PRO A 1 171 ? -5.151 25.298 14.195 1.00 75.44 171 PRO A O 1
ATOM 1420 N N . GLN A 1 172 ? -6.698 23.662 14.307 1.00 75.50 172 GLN A N 1
ATOM 1421 C CA . GLN A 1 172 ? -5.985 22.636 13.542 1.00 75.50 172 GLN A CA 1
ATOM 1422 C C . GLN A 1 172 ? -6.466 22.561 12.081 1.00 75.50 172 GLN A C 1
ATOM 1424 O O . GLN A 1 172 ? -5.831 21.893 11.273 1.00 75.50 172 GLN A O 1
ATOM 1429 N N . LEU A 1 173 ? -7.572 23.235 11.733 1.00 75.31 173 LEU A N 1
ATOM 1430 C CA . LEU A 1 173 ? -8.190 23.177 10.400 1.00 75.31 173 LEU A CA 1
ATOM 1431 C C . LEU A 1 173 ? -7.644 24.214 9.411 1.00 75.31 173 LEU A C 1
ATOM 1433 O O . LEU A 1 173 ? -7.924 24.113 8.219 1.00 75.31 173 LEU A O 1
ATOM 1437 N N . TYR A 1 174 ? -6.884 25.206 9.877 1.00 73.62 174 TYR A N 1
ATOM 1438 C CA . TYR A 1 174 ? -6.269 26.208 9.011 1.00 73.62 174 TYR A CA 1
ATOM 1439 C C . TYR A 1 174 ? -4.753 26.196 9.164 1.00 73.62 174 TYR A C 1
ATOM 1441 O O . TYR A 1 174 ? -4.217 25.982 10.255 1.00 73.62 174 TYR A O 1
ATOM 1449 N N . SER A 1 175 ? -4.059 26.436 8.054 1.00 69.50 175 SER A N 1
ATOM 1450 C CA . SER A 1 175 ? -2.607 26.529 8.088 1.00 69.50 175 SER A CA 1
ATOM 1451 C C . SER A 1 175 ? -2.169 27.792 8.820 1.00 69.50 175 SER A C 1
ATOM 1453 O O . SER A 1 175 ? -2.721 28.874 8.611 1.00 69.50 175 SER A O 1
ATOM 1455 N N . LYS A 1 176 ? -1.151 27.655 9.665 1.00 71.38 176 LYS A N 1
ATOM 1456 C CA . LYS A 1 176 ? -0.527 28.765 10.383 1.00 71.38 176 LYS A CA 1
ATOM 1457 C C . LYS A 1 176 ? 0.851 28.997 9.789 1.00 71.38 176 LYS A C 1
ATOM 1459 O O . LYS A 1 176 ? 1.591 28.043 9.586 1.00 71.38 176 LYS A O 1
ATOM 1464 N N . ASN A 1 177 ? 1.206 30.261 9.570 1.00 74.69 177 ASN A N 1
ATOM 1465 C CA . ASN A 1 177 ? 2.560 30.662 9.178 1.00 74.69 177 ASN A CA 1
ATOM 1466 C C . ASN A 1 177 ? 3.055 29.988 7.884 1.00 74.69 177 ASN A C 1
ATOM 1468 O O . ASN A 1 177 ? 4.189 29.513 7.820 1.00 74.69 177 ASN A O 1
ATOM 1472 N N . ASN A 1 178 ? 2.206 29.942 6.851 1.00 76.56 178 ASN A N 1
ATOM 1473 C CA . ASN A 1 178 ? 2.629 29.485 5.529 1.00 76.56 178 ASN A CA 1
ATOM 1474 C C . ASN A 1 178 ? 3.833 30.300 5.056 1.00 76.56 178 ASN A C 1
ATOM 1476 O O . ASN A 1 178 ? 3.803 31.530 5.063 1.00 76.56 178 ASN A O 1
ATOM 1480 N N . THR A 1 179 ? 4.873 29.604 4.615 1.00 77.38 179 THR A N 1
ATOM 1481 C CA . THR A 1 179 ? 6.035 30.210 3.974 1.00 77.38 179 THR A CA 1
ATOM 1482 C C . THR A 1 179 ? 6.145 29.650 2.568 1.00 77.38 179 THR A C 1
ATOM 1484 O O . THR A 1 179 ? 6.099 28.438 2.362 1.00 77.38 179 THR A O 1
ATOM 1487 N N . GLU A 1 180 ? 6.251 30.538 1.584 1.00 82.56 180 GLU A N 1
ATOM 1488 C CA . GLU A 1 180 ? 6.492 30.118 0.212 1.00 82.56 180 GLU A CA 1
ATOM 1489 C C . GLU A 1 180 ? 7.974 29.797 0.025 1.00 82.56 180 GLU A C 1
ATOM 1491 O O . GLU A 1 180 ? 8.873 30.522 0.466 1.00 82.56 180 GLU A O 1
ATOM 1496 N N . HIS A 1 181 ? 8.242 28.671 -0.623 1.00 82.00 181 HIS A N 1
ATOM 1497 C CA . HIS A 1 181 ? 9.584 28.243 -0.979 1.00 82.00 181 HIS A CA 1
ATOM 1498 C C . HIS A 1 181 ? 9.628 27.974 -2.478 1.00 82.00 181 HIS A C 1
ATOM 1500 O O . HIS A 1 181 ? 8.775 27.267 -3.013 1.00 82.00 181 HIS A O 1
ATOM 1506 N N . GLY A 1 182 ? 10.634 28.527 -3.158 1.00 86.12 182 GLY A N 1
ATOM 1507 C CA . GLY A 1 182 ? 10.847 28.262 -4.579 1.00 86.12 182 GLY A CA 1
ATOM 1508 C C . GLY A 1 182 ? 11.102 26.776 -4.845 1.00 86.12 182 GLY A C 1
ATOM 1509 O O . GLY A 1 182 ? 11.683 26.077 -4.013 1.00 86.12 182 GLY A O 1
ATOM 1510 N N . MET A 1 183 ? 10.709 26.297 -6.031 1.00 80.88 183 MET A N 1
ATOM 1511 C CA . MET A 1 183 ? 10.840 24.884 -6.421 1.00 80.88 183 MET A CA 1
ATOM 1512 C C . MET A 1 183 ? 12.285 24.369 -6.295 1.00 80.88 183 MET A C 1
ATOM 1514 O O . MET A 1 183 ? 12.501 23.221 -5.916 1.00 80.88 183 MET A O 1
ATOM 1518 N N . SER A 1 184 ? 13.278 25.238 -6.521 1.00 83.94 184 SER A N 1
ATOM 1519 C CA . SER A 1 184 ? 14.707 24.936 -6.365 1.00 83.94 184 SER A CA 1
ATOM 1520 C C . SER A 1 184 ? 15.072 24.392 -4.980 1.00 83.94 184 SER A C 1
ATOM 1522 O O . SER A 1 184 ? 15.944 23.532 -4.886 1.00 83.94 184 SER A O 1
ATOM 1524 N N . ARG A 1 185 ? 14.364 24.800 -3.915 1.00 79.81 185 ARG A N 1
ATOM 1525 C CA . ARG A 1 185 ? 14.575 24.295 -2.546 1.00 79.81 185 ARG A CA 1
ATOM 1526 C C . ARG A 1 185 ? 14.229 22.812 -2.392 1.00 79.81 185 ARG A C 1
ATOM 1528 O O . ARG A 1 185 ? 14.698 22.179 -1.455 1.00 79.81 185 ARG A O 1
ATOM 1535 N N . TYR A 1 186 ? 13.426 22.254 -3.294 1.00 72.75 186 TYR A N 1
ATOM 1536 C CA . TYR A 1 186 ? 13.011 20.849 -3.277 1.00 72.75 186 TYR A CA 1
ATOM 1537 C C . TYR A 1 186 ? 13.755 19.991 -4.310 1.00 72.75 186 TYR A C 1
ATOM 1539 O O . TYR A 1 186 ? 13.629 18.772 -4.287 1.00 72.75 186 TYR A O 1
ATOM 1547 N N . LEU A 1 187 ? 14.549 20.609 -5.191 1.00 73.50 187 LEU A N 1
ATOM 1548 C CA . LEU A 1 187 ? 15.278 19.941 -6.276 1.00 73.50 187 LEU A CA 1
ATOM 1549 C C . LEU A 1 187 ? 16.738 19.604 -5.919 1.00 73.50 187 LEU A C 1
ATOM 1551 O O . LEU A 1 187 ? 17.522 19.267 -6.799 1.00 73.50 187 LEU A O 1
ATOM 1555 N N . PHE A 1 188 ? 17.122 19.690 -4.641 1.00 72.50 188 PHE A N 1
ATOM 1556 C CA . PHE A 1 188 ? 18.491 19.392 -4.194 1.00 72.50 188 PHE A CA 1
ATOM 1557 C C . PHE A 1 188 ? 18.813 17.891 -4.162 1.00 72.50 188 PHE A C 1
ATOM 1559 O O . PHE A 1 188 ? 19.983 17.517 -4.178 1.00 72.50 188 PHE A O 1
ATOM 1566 N N . THR A 1 189 ? 17.798 17.023 -4.109 1.00 67.62 189 THR A N 1
ATOM 1567 C CA . THR A 1 189 ? 17.990 15.570 -4.158 1.00 67.62 189 THR A CA 1
ATOM 1568 C C . THR A 1 189 ? 17.820 15.072 -5.586 1.00 67.62 189 THR A C 1
ATOM 1570 O O . THR A 1 189 ? 16.721 15.140 -6.138 1.00 67.62 189 THR A O 1
ATOM 1573 N N . THR A 1 190 ? 18.885 14.526 -6.166 1.00 65.00 190 THR A N 1
ATOM 1574 C CA . THR A 1 190 ? 18.850 13.855 -7.476 1.00 65.00 190 THR A CA 1
ATOM 1575 C C . THR A 1 190 ? 18.035 12.561 -7.439 1.00 65.00 190 THR A C 1
ATOM 1577 O O . THR A 1 190 ? 17.449 12.172 -8.448 1.00 65.00 190 T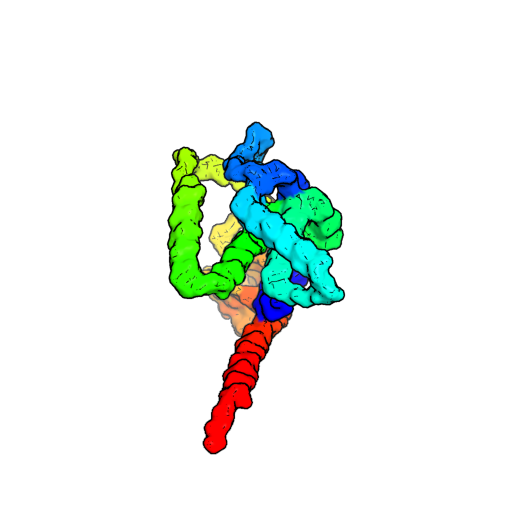HR A O 1
ATOM 1580 N N . ILE A 1 191 ? 17.947 11.931 -6.263 1.00 69.31 191 ILE A N 1
ATOM 1581 C CA . ILE A 1 191 ? 17.181 10.712 -6.010 1.00 69.31 191 ILE A CA 1
ATOM 1582 C C . ILE A 1 191 ? 16.271 10.845 -4.790 1.00 69.31 191 ILE A C 1
ATOM 1584 O O . ILE A 1 191 ? 16.595 11.489 -3.794 1.00 69.31 191 ILE A O 1
ATOM 1588 N N . ASN A 1 192 ? 15.125 10.174 -4.850 1.00 69.62 192 ASN A N 1
ATOM 1589 C CA . ASN A 1 192 ? 14.226 10.012 -3.717 1.00 69.62 192 ASN A CA 1
ATOM 1590 C C . ASN A 1 192 ? 14.394 8.592 -3.166 1.00 69.62 192 ASN A C 1
ATOM 1592 O O . ASN A 1 192 ? 14.106 7.632 -3.877 1.00 69.62 192 ASN A O 1
ATOM 1596 N N . LEU A 1 193 ? 14.815 8.460 -1.902 1.00 63.47 193 LEU A N 1
ATOM 1597 C CA . LEU A 1 193 ? 15.025 7.166 -1.234 1.00 63.47 193 LEU A CA 1
ATOM 1598 C C . LEU A 1 193 ? 13.783 6.253 -1.285 1.00 63.47 193 LEU A C 1
ATOM 1600 O O . LEU A 1 193 ? 13.891 5.032 -1.351 1.00 63.47 193 LEU A O 1
ATOM 1604 N N . HIS A 1 194 ? 12.581 6.836 -1.282 1.00 65.56 194 HIS A N 1
ATOM 1605 C CA . HIS A 1 194 ? 11.337 6.071 -1.415 1.00 65.56 194 HIS A CA 1
ATOM 1606 C C . HIS A 1 194 ? 11.156 5.522 -2.831 1.00 65.56 194 HIS A C 1
ATOM 1608 O O . HIS A 1 194 ? 10.606 4.441 -2.995 1.00 65.56 194 HIS A O 1
ATOM 1614 N N . SER A 1 195 ? 11.649 6.231 -3.847 1.00 72.88 195 SER A N 1
ATOM 1615 C CA . SER A 1 195 ? 11.643 5.750 -5.229 1.00 72.88 195 SER A CA 1
ATOM 1616 C C . SER A 1 195 ? 12.703 4.672 -5.451 1.00 72.88 195 SER A C 1
ATOM 1618 O O . SER A 1 195 ? 12.416 3.683 -6.114 1.00 72.88 195 SER A O 1
ATOM 1620 N N . THR A 1 196 ? 13.898 4.815 -4.867 1.00 84.06 196 THR A N 1
ATOM 1621 C CA . THR A 1 196 ? 14.978 3.827 -5.028 1.00 84.06 196 THR A CA 1
ATOM 1622 C C . THR A 1 196 ? 14.658 2.507 -4.328 1.00 84.06 196 THR A C 1
ATOM 1624 O O . THR A 1 196 ? 14.828 1.445 -4.921 1.00 84.06 196 THR A O 1
ATOM 1627 N N . ASN A 1 197 ? 14.097 2.542 -3.114 1.00 86.81 197 ASN A N 1
ATOM 1628 C CA . ASN A 1 197 ? 13.678 1.324 -2.408 1.00 86.81 197 ASN A CA 1
ATOM 1629 C C . ASN A 1 197 ? 12.534 0.585 -3.122 1.00 86.81 197 ASN A C 1
ATOM 1631 O O . ASN A 1 197 ? 12.409 -0.632 -3.000 1.00 86.81 197 ASN A O 1
ATOM 1635 N N . MET A 1 198 ? 11.708 1.311 -3.875 1.00 88.88 198 MET A N 1
ATOM 1636 C CA . MET A 1 198 ? 10.622 0.744 -4.676 1.00 88.88 198 MET A CA 1
ATOM 1637 C C . MET A 1 198 ? 11.061 0.373 -6.101 1.00 88.88 198 MET A C 1
ATOM 1639 O O . MET A 1 198 ? 10.218 -0.005 -6.915 1.00 88.88 198 MET A O 1
ATOM 1643 N N . ASN A 1 199 ? 12.362 0.422 -6.408 1.00 92.00 199 ASN A N 1
ATOM 1644 C CA . ASN A 1 199 ? 12.900 -0.247 -7.585 1.00 92.00 199 ASN A CA 1
ATOM 1645 C C . ASN A 1 199 ? 12.933 -1.756 -7.367 1.00 92.00 199 ASN A C 1
ATOM 1647 O O . ASN A 1 199 ? 13.007 -2.261 -6.242 1.00 92.00 199 ASN A O 1
ATOM 1651 N N . THR A 1 200 ? 12.862 -2.489 -8.471 1.00 94.38 200 THR A N 1
ATOM 1652 C CA . THR A 1 200 ? 12.871 -3.945 -8.423 1.00 94.38 200 THR A CA 1
ATOM 1653 C C . THR A 1 200 ? 14.280 -4.472 -8.171 1.00 94.38 200 THR A C 1
ATOM 1655 O O . THR A 1 200 ? 15.234 -3.915 -8.703 1.00 94.38 200 THR A O 1
ATOM 1658 N N . VAL A 1 201 ? 14.418 -5.593 -7.461 1.00 94.06 201 VAL A N 1
ATOM 1659 C CA . VAL A 1 201 ? 15.720 -6.200 -7.088 1.00 94.06 201 VAL A CA 1
ATOM 1660 C C . VAL A 1 201 ? 16.620 -6.576 -8.274 1.00 94.06 201 VAL A C 1
ATOM 1662 O O . VAL A 1 201 ? 17.787 -6.911 -8.095 1.00 94.06 201 VAL A O 1
ATOM 1665 N N . TRP A 1 202 ? 16.081 -6.552 -9.491 1.00 93.81 202 TRP A N 1
ATOM 1666 C CA . TRP A 1 202 ? 16.808 -6.840 -10.723 1.00 93.81 202 TRP A CA 1
ATOM 1667 C C . TRP A 1 202 ? 17.661 -5.662 -11.207 1.00 93.81 202 TRP A C 1
ATOM 1669 O O . TRP A 1 202 ? 18.574 -5.884 -11.996 1.00 93.81 202 TRP A O 1
ATOM 1679 N N . THR A 1 203 ? 17.372 -4.430 -10.772 1.00 92.25 203 THR A N 1
ATOM 1680 C CA . THR A 1 203 ? 18.042 -3.213 -11.264 1.00 92.25 203 THR A CA 1
ATOM 1681 C C . THR A 1 203 ? 19.391 -2.990 -10.590 1.00 92.25 203 THR A C 1
ATOM 1683 O O . THR A 1 203 ? 19.641 -3.507 -9.505 1.00 92.25 203 THR A O 1
ATOM 1686 N N . GLY A 1 204 ? 20.262 -2.193 -11.212 1.00 87.94 204 GLY A N 1
ATOM 1687 C CA . GLY A 1 204 ? 21.483 -1.690 -10.576 1.00 87.94 204 GLY A CA 1
ATOM 1688 C C . GLY A 1 204 ? 21.226 -0.529 -9.606 1.00 87.94 204 GLY A C 1
ATOM 1689 O O . GLY A 1 204 ? 20.097 -0.309 -9.154 1.00 87.94 204 GLY A O 1
ATOM 1690 N N . VAL A 1 205 ? 22.293 0.220 -9.317 1.00 86.75 205 VAL A N 1
ATOM 1691 C CA . VAL A 1 205 ? 22.229 1.508 -8.611 1.00 86.75 205 VAL A CA 1
ATOM 1692 C C . VAL A 1 205 ? 21.374 2.471 -9.441 1.00 86.75 205 VAL A C 1
ATOM 1694 O O . VAL A 1 205 ? 21.441 2.473 -10.668 1.00 86.75 205 VAL A O 1
ATOM 1697 N N . THR A 1 206 ? 20.505 3.248 -8.791 1.00 84.56 206 THR A N 1
ATOM 1698 C CA . THR A 1 206 ? 19.490 4.038 -9.517 1.00 84.56 206 THR A CA 1
ATOM 1699 C C . THR A 1 206 ? 20.125 5.178 -10.306 1.00 84.56 206 THR A C 1
ATOM 1701 O O . THR A 1 206 ? 19.646 5.535 -11.376 1.00 84.56 206 THR A O 1
ATOM 1704 N N . GLU A 1 207 ? 21.210 5.728 -9.780 1.00 83.00 207 GLU A N 1
ATOM 1705 C CA . GLU A 1 207 ? 21.992 6.816 -10.351 1.00 83.00 207 GLU A CA 1
ATOM 1706 C C . GLU A 1 207 ? 22.754 6.404 -11.615 1.00 83.00 207 GLU A C 1
ATOM 1708 O O . GLU A 1 207 ? 22.985 7.249 -12.478 1.00 83.00 207 GLU A O 1
ATOM 1713 N N . ASP A 1 208 ? 23.080 5.116 -11.756 1.00 85.12 208 ASP A N 1
ATOM 1714 C CA . ASP A 1 208 ? 23.739 4.574 -12.950 1.00 85.12 208 ASP A CA 1
ATOM 1715 C C . ASP A 1 208 ? 22.757 4.446 -14.127 1.00 85.12 208 ASP A C 1
ATOM 1717 O O . ASP A 1 208 ? 23.160 4.321 -15.285 1.00 85.12 208 ASP A O 1
ATOM 1721 N N . TYR A 1 209 ? 21.448 4.481 -13.850 1.00 84.38 209 TYR A N 1
ATOM 1722 C CA . TYR A 1 209 ? 20.420 4.377 -14.872 1.00 84.38 209 TYR A CA 1
ATOM 1723 C C . TYR A 1 209 ? 20.232 5.708 -15.609 1.00 84.38 209 TYR A C 1
ATOM 1725 O O . TYR A 1 209 ? 19.722 6.692 -15.064 1.00 84.38 209 TYR A O 1
ATOM 1733 N N . LEU A 1 210 ? 20.596 5.724 -16.891 1.00 84.06 210 LEU A N 1
ATOM 1734 C CA . LEU A 1 210 ? 20.448 6.900 -17.740 1.00 84.06 210 LEU A CA 1
ATOM 1735 C C . LEU A 1 210 ? 18.974 7.285 -17.917 1.00 84.06 210 LEU A C 1
ATOM 1737 O O . LEU A 1 210 ? 18.076 6.457 -18.088 1.00 84.06 210 LEU A O 1
ATOM 1741 N N . ARG A 1 211 ? 18.703 8.591 -17.909 1.00 83.44 211 ARG A N 1
ATOM 1742 C CA . ARG A 1 211 ? 17.351 9.098 -18.142 1.00 83.44 211 ARG A CA 1
ATOM 1743 C C . ARG A 1 211 ? 17.010 9.005 -19.627 1.00 83.44 211 ARG A C 1
ATOM 1745 O O . ARG A 1 211 ? 17.559 9.741 -20.441 1.00 83.44 211 ARG A O 1
ATOM 1752 N N . HIS A 1 212 ? 16.022 8.180 -19.952 1.00 87.44 212 HIS A N 1
ATOM 1753 C CA . HIS A 1 212 ? 15.486 8.069 -21.306 1.00 87.44 212 HIS A CA 1
ATOM 1754 C C . HIS A 1 212 ? 14.211 8.919 -21.456 1.00 87.44 212 HIS A C 1
ATOM 1756 O O . HIS A 1 212 ? 13.274 8.739 -20.671 1.00 87.44 212 HIS A O 1
ATOM 1762 N N . PRO A 1 213 ? 14.152 9.861 -22.421 1.00 85.88 213 PRO A N 1
ATOM 1763 C CA . PRO A 1 213 ? 12.950 10.664 -22.663 1.00 85.88 213 PRO A CA 1
ATOM 1764 C C . PRO A 1 213 ? 11.811 9.819 -23.248 1.00 85.88 213 PRO A C 1
ATOM 1766 O O . PRO A 1 213 ? 10.644 10.050 -22.942 1.00 85.88 213 PRO A O 1
ATOM 1769 N N . GLU A 1 214 ? 12.163 8.805 -24.037 1.00 91.00 214 GLU A N 1
ATOM 1770 C CA . GLU A 1 214 ? 11.237 7.854 -24.641 1.00 91.00 214 GLU A CA 1
ATOM 1771 C C . GLU A 1 214 ? 11.168 6.562 -23.828 1.00 91.00 214 GLU A C 1
ATOM 1773 O O . GLU A 1 214 ? 12.135 6.174 -23.177 1.00 91.00 214 GLU A O 1
ATOM 1778 N N . LYS A 1 215 ? 10.027 5.864 -23.888 1.00 90.75 215 LYS A N 1
ATOM 1779 C CA . LYS A 1 215 ? 9.830 4.583 -23.186 1.00 90.75 215 LYS A CA 1
ATOM 1780 C C . LYS A 1 215 ? 10.296 3.354 -23.956 1.00 90.75 215 LYS A C 1
ATOM 1782 O O . LYS A 1 215 ? 10.519 2.335 -23.320 1.00 90.75 215 LYS A O 1
ATOM 1787 N N . GLY A 1 216 ? 10.459 3.440 -25.274 1.00 95.12 216 GLY A N 1
ATOM 1788 C CA . GLY A 1 216 ? 10.848 2.307 -26.110 1.00 95.12 216 GLY A CA 1
ATOM 1789 C C . GLY A 1 216 ? 11.864 2.703 -27.175 1.00 95.12 216 GLY A C 1
ATOM 1790 O O . GLY A 1 216 ? 11.659 3.701 -27.876 1.00 95.12 216 GLY A O 1
ATOM 1791 N N . ALA A 1 217 ? 12.926 1.910 -27.312 1.00 96.88 217 ALA A N 1
ATOM 1792 C CA . ALA A 1 217 ? 13.997 2.117 -28.282 1.00 96.88 217 ALA A CA 1
ATOM 1793 C C . ALA A 1 217 ? 14.457 0.796 -28.912 1.00 96.88 217 ALA A C 1
ATOM 1795 O O . ALA A 1 217 ? 14.385 -0.262 -28.288 1.00 96.88 217 ALA A O 1
ATOM 1796 N N . ILE A 1 218 ? 14.934 0.875 -30.154 1.00 97.50 218 ILE A N 1
ATOM 1797 C CA . ILE A 1 218 ? 15.716 -0.195 -30.778 1.00 97.50 218 ILE A CA 1
ATOM 1798 C C . ILE A 1 218 ? 17.156 0.008 -30.315 1.00 97.50 218 ILE A C 1
ATOM 1800 O O . ILE A 1 218 ? 17.714 1.083 -30.530 1.00 97.50 218 ILE A O 1
ATOM 1804 N N . VAL A 1 219 ? 17.712 -0.989 -29.633 1.00 96.50 219 VAL A N 1
ATOM 1805 C CA . VAL A 1 219 ? 19.044 -0.911 -29.012 1.00 96.50 219 VAL A CA 1
ATOM 1806 C C . VAL A 1 219 ? 20.090 -1.707 -29.785 1.00 96.50 219 VAL A C 1
ATOM 1808 O O . VAL A 1 219 ? 21.267 -1.368 -29.737 1.00 96.50 219 VAL A O 1
ATOM 1811 N N . GLU A 1 220 ? 19.659 -2.698 -30.568 1.00 97.25 220 GLU A N 1
ATOM 1812 C CA . GLU A 1 220 ? 20.505 -3.453 -31.494 1.00 97.25 220 GLU A CA 1
ATOM 1813 C C . GLU A 1 220 ? 19.739 -3.753 -32.791 1.00 97.25 220 GLU A C 1
ATOM 1815 O O . GLU A 1 220 ? 18.519 -3.943 -32.775 1.00 97.25 220 GLU A O 1
ATOM 1820 N N . GLY A 1 221 ? 20.459 -3.846 -33.912 1.00 97.25 221 GLY A N 1
ATOM 1821 C CA . GLY A 1 221 ? 19.891 -4.095 -35.242 1.00 97.25 221 GLY A CA 1
ATOM 1822 C C . GLY A 1 221 ? 19.438 -2.826 -35.976 1.00 97.25 221 GLY A C 1
ATOM 1823 O O . GLY A 1 221 ? 19.614 -1.706 -35.496 1.00 97.25 221 GLY A O 1
ATOM 1824 N N . LYS A 1 222 ? 18.884 -2.999 -37.184 1.00 97.75 222 LYS A N 1
ATOM 1825 C CA . LYS A 1 222 ? 18.415 -1.901 -38.044 1.00 97.75 222 LYS A CA 1
ATOM 1826 C C . LYS A 1 222 ? 16.897 -1.928 -38.186 1.00 97.75 222 LYS A C 1
ATOM 1828 O O . LYS A 1 222 ? 16.330 -2.877 -38.725 1.00 97.75 222 LYS A O 1
ATOM 1833 N N . GLY A 1 223 ? 16.245 -0.862 -37.740 1.00 97.12 223 GLY A N 1
ATOM 1834 C CA . GLY A 1 223 ? 14.804 -0.678 -37.862 1.00 97.12 223 GLY A CA 1
ATOM 1835 C C . GLY A 1 223 ? 14.365 0.694 -37.369 1.00 97.12 223 GLY A C 1
ATOM 1836 O O . GLY A 1 223 ? 15.177 1.502 -36.916 1.00 97.12 223 GLY A O 1
ATOM 1837 N N . LYS A 1 224 ? 13.062 0.960 -37.441 1.00 97.62 224 LYS A N 1
ATOM 1838 C CA . LYS A 1 224 ? 12.449 2.203 -36.960 1.00 97.62 224 LYS A CA 1
ATOM 1839 C C . LYS A 1 224 ? 11.135 1.924 -36.238 1.00 97.62 224 LYS A C 1
ATOM 1841 O O . LYS A 1 224 ? 10.334 1.092 -36.661 1.00 97.62 224 LYS A O 1
ATOM 1846 N N . ILE A 1 225 ? 10.883 2.677 -35.171 1.00 97.88 225 ILE A N 1
ATOM 1847 C CA . ILE A 1 225 ? 9.586 2.691 -34.488 1.00 97.88 225 ILE A CA 1
ATOM 1848 C C . ILE A 1 225 ? 8.700 3.714 -35.204 1.00 97.88 225 ILE A C 1
ATOM 1850 O O . ILE A 1 225 ? 8.932 4.916 -35.095 1.00 97.88 225 ILE A O 1
ATOM 1854 N N . VAL A 1 226 ? 7.701 3.239 -35.950 1.00 97.81 226 VAL A N 1
ATOM 1855 C CA . VAL A 1 226 ? 6.797 4.078 -36.761 1.00 97.81 226 VAL A CA 1
ATOM 1856 C C . VAL A 1 226 ? 5.603 4.613 -35.973 1.00 97.81 226 VAL A C 1
ATOM 1858 O O . VAL A 1 226 ? 5.063 5.658 -36.327 1.00 97.81 226 VAL A O 1
ATOM 1861 N N . LYS A 1 227 ? 5.187 3.937 -34.896 1.00 97.69 227 LYS A N 1
ATOM 1862 C CA . LYS A 1 227 ? 4.077 4.386 -34.043 1.00 97.69 227 LYS A CA 1
ATOM 1863 C C . LYS A 1 227 ? 4.304 3.989 -32.589 1.00 97.69 227 LYS A C 1
ATOM 1865 O O . LYS A 1 227 ? 4.820 2.906 -32.318 1.00 97.69 227 LYS A O 1
ATOM 1870 N N . ARG A 1 228 ? 3.884 4.856 -31.663 1.00 97.44 228 ARG A N 1
ATOM 1871 C CA . ARG A 1 228 ? 3.886 4.607 -30.216 1.00 97.44 228 ARG A CA 1
ATOM 1872 C C . ARG A 1 228 ? 2.522 4.960 -29.629 1.00 97.44 228 ARG A C 1
ATOM 1874 O O . ARG A 1 228 ? 2.018 6.052 -29.867 1.00 97.44 228 ARG A O 1
ATOM 1881 N N . GLU A 1 229 ? 1.957 4.063 -28.832 1.00 97.19 229 GLU A N 1
ATOM 1882 C CA . GLU A 1 229 ? 0.809 4.344 -27.964 1.00 97.19 229 GLU A CA 1
ATOM 1883 C C . GLU A 1 229 ? 1.189 3.946 -26.541 1.00 97.19 229 GLU A C 1
ATOM 1885 O O . GLU A 1 229 ? 1.532 2.790 -26.285 1.00 97.19 229 GLU A O 1
ATOM 1890 N N . LEU A 1 230 ? 1.178 4.910 -25.622 1.00 94.94 230 LEU A N 1
ATOM 1891 C CA . LEU A 1 230 ? 1.780 4.753 -24.303 1.00 94.94 230 LEU A CA 1
ATOM 1892 C C . LEU A 1 230 ? 0.736 4.885 -23.194 1.00 94.94 230 LEU A C 1
ATOM 1894 O O . LEU A 1 230 ? -0.067 5.815 -23.169 1.00 94.94 230 LEU A O 1
ATOM 1898 N N . SER A 1 231 ? 0.811 3.974 -22.232 1.00 95.19 231 SER A N 1
ATOM 1899 C CA . SER A 1 231 ? 0.156 4.052 -20.933 1.00 95.19 231 SER A CA 1
ATOM 1900 C C . SER A 1 231 ? 1.118 3.557 -19.846 1.00 95.19 231 SER A C 1
ATOM 1902 O O . SER A 1 231 ? 2.181 2.986 -20.118 1.00 95.19 231 SER A O 1
ATOM 1904 N N . ASN A 1 232 ? 0.746 3.758 -18.584 1.00 90.25 232 ASN A N 1
ATOM 1905 C CA . ASN A 1 232 ? 1.554 3.311 -17.451 1.00 90.25 232 ASN A CA 1
ATOM 1906 C C . ASN A 1 232 ? 1.584 1.780 -17.337 1.00 90.25 232 ASN A C 1
ATOM 1908 O O . ASN A 1 232 ? 2.617 1.218 -16.986 1.00 90.25 232 ASN A O 1
ATOM 1912 N N . SER A 1 233 ? 0.474 1.105 -17.657 1.00 94.88 233 SER A N 1
ATOM 1913 C CA . SER A 1 233 ? 0.328 -0.353 -17.529 1.00 94.88 233 SER A CA 1
ATOM 1914 C C . SER A 1 233 ? 0.442 -1.114 -18.850 1.00 94.88 233 SER A C 1
ATOM 1916 O O . SER A 1 233 ? 0.433 -2.345 -18.846 1.00 94.88 233 SER A O 1
ATOM 1918 N N . TRP A 1 234 ? 0.536 -0.418 -19.986 1.00 97.50 234 TRP A N 1
ATOM 1919 C CA . TRP A 1 234 ? 0.707 -1.039 -21.296 1.00 97.50 234 TRP A CA 1
ATOM 1920 C C . TRP A 1 234 ? 1.279 -0.068 -22.327 1.00 97.50 234 TRP A C 1
ATOM 1922 O O . TRP A 1 234 ? 1.148 1.143 -22.181 1.00 97.50 234 TRP A O 1
ATOM 1932 N N . ARG A 1 235 ? 1.898 -0.601 -23.381 1.00 97.06 235 ARG A N 1
ATOM 1933 C CA . ARG A 1 235 ? 2.405 0.152 -24.531 1.00 97.06 235 ARG A CA 1
ATOM 1934 C C . ARG A 1 235 ? 2.215 -0.659 -25.793 1.00 97.06 235 ARG A C 1
ATOM 1936 O O . ARG A 1 235 ? 2.337 -1.883 -25.759 1.00 97.06 235 ARG A O 1
ATOM 1943 N N . LYS A 1 236 ? 1.938 0.033 -26.891 1.00 98.25 236 LYS A N 1
ATOM 1944 C CA . LYS A 1 236 ? 1.977 -0.536 -28.233 1.00 98.25 236 LYS A CA 1
ATOM 1945 C C . LYS A 1 236 ? 3.037 0.173 -29.053 1.00 98.25 236 LYS A C 1
ATOM 1947 O O . LYS A 1 236 ? 3.082 1.405 -29.069 1.00 98.25 236 LYS A O 1
ATOM 1952 N N . TYR A 1 237 ? 3.848 -0.611 -29.744 1.00 98.38 237 TYR A N 1
ATOM 1953 C CA . TYR A 1 237 ? 4.818 -0.115 -30.707 1.00 98.38 237 TYR A CA 1
ATOM 1954 C C . TYR A 1 237 ? 4.527 -0.756 -32.056 1.00 98.38 237 TYR A C 1
ATOM 1956 O O . TYR A 1 237 ? 4.332 -1.965 -32.136 1.00 98.38 237 TYR A O 1
ATOM 1964 N N . THR A 1 238 ? 4.516 0.042 -33.115 1.00 98.50 238 THR A N 1
ATOM 1965 C CA . THR A 1 238 ? 4.593 -0.487 -34.478 1.00 98.50 238 THR A CA 1
ATOM 1966 C C . THR A 1 238 ? 6.010 -0.248 -34.965 1.00 98.50 238 THR A C 1
ATOM 1968 O O . THR A 1 238 ? 6.495 0.888 -34.900 1.00 98.50 238 THR A O 1
ATOM 1971 N N . VAL A 1 239 ? 6.674 -1.302 -35.430 1.00 98.31 239 VAL A N 1
ATOM 1972 C CA . VAL A 1 239 ? 8.067 -1.243 -35.887 1.00 98.31 239 VAL A CA 1
ATOM 1973 C C . VAL A 1 239 ? 8.199 -1.767 -37.307 1.00 98.31 239 VAL A C 1
ATOM 1975 O O . VAL A 1 239 ? 7.440 -2.636 -37.728 1.00 98.31 239 VAL A O 1
ATOM 1978 N N . GLU A 1 240 ? 9.152 -1.210 -38.044 1.00 98.38 240 GLU A N 1
ATOM 1979 C CA . GLU A 1 240 ? 9.560 -1.671 -39.369 1.00 98.38 240 GLU A CA 1
ATOM 1980 C C . GLU A 1 240 ? 11.067 -1.926 -39.325 1.00 98.38 240 GLU A C 1
ATOM 1982 O O . GLU A 1 240 ? 11.857 -0.990 -39.177 1.00 98.38 240 GLU A O 1
ATOM 1987 N N . ASN A 1 241 ? 11.446 -3.198 -39.404 1.00 97.81 241 ASN A N 1
ATOM 1988 C CA . ASN A 1 241 ? 12.796 -3.679 -39.153 1.00 97.81 241 ASN A CA 1
ATOM 1989 C C . ASN A 1 241 ? 13.416 -4.242 -40.437 1.00 97.81 241 ASN A C 1
ATOM 1991 O O . ASN A 1 241 ? 12.827 -5.108 -41.083 1.00 97.81 241 ASN A O 1
ATOM 1995 N N . GLU A 1 242 ? 14.614 -3.784 -40.794 1.00 97.31 242 GLU A N 1
ATOM 1996 C CA . GLU A 1 242 ? 15.384 -4.300 -41.936 1.00 97.31 242 GLU A CA 1
ATOM 1997 C C . GLU A 1 242 ? 16.091 -5.621 -41.591 1.00 97.31 242 GLU A C 1
ATOM 1999 O O . GLU A 1 242 ? 16.260 -6.489 -42.443 1.00 97.31 242 GLU A O 1
ATOM 2004 N N . SER A 1 243 ? 16.483 -5.783 -40.327 1.00 97.38 243 SER A N 1
ATOM 2005 C CA . SER A 1 243 ? 17.073 -6.995 -39.749 1.00 97.38 243 SER A CA 1
ATOM 2006 C C . SER A 1 243 ? 16.315 -7.381 -38.477 1.00 97.38 243 SER A C 1
ATOM 2008 O O . SER A 1 243 ? 15.550 -6.561 -37.977 1.00 97.38 243 SER A O 1
ATOM 2010 N N . PRO A 1 244 ? 16.532 -8.566 -37.877 1.00 98.06 244 PRO A N 1
ATOM 2011 C CA . PRO A 1 244 ? 16.143 -8.769 -36.486 1.00 98.06 244 PRO A CA 1
ATOM 2012 C C . PRO A 1 244 ? 16.702 -7.634 -35.619 1.00 98.06 244 PRO A C 1
ATOM 2014 O O . PRO A 1 244 ? 17.841 -7.196 -35.827 1.00 98.06 244 PRO A O 1
ATOM 2017 N N . VAL A 1 245 ? 15.882 -7.135 -34.699 1.00 98.44 245 VAL A N 1
ATOM 2018 C CA . VAL A 1 245 ? 16.249 -6.058 -33.779 1.00 98.44 245 VAL A CA 1
ATOM 2019 C C . VAL A 1 245 ? 16.016 -6.488 -32.346 1.00 98.44 245 VAL A C 1
ATOM 2021 O O . VAL A 1 245 ? 15.116 -7.278 -32.048 1.00 98.44 245 VAL A O 1
ATOM 2024 N N . ARG A 1 246 ? 16.789 -5.893 -31.446 1.00 98.12 246 ARG A N 1
ATOM 2025 C CA . ARG A 1 246 ? 16.528 -5.954 -30.017 1.00 98.12 246 ARG A CA 1
ATOM 2026 C C . ARG A 1 246 ? 15.905 -4.646 -29.575 1.00 98.12 246 ARG A C 1
ATOM 2028 O O . ARG A 1 246 ? 16.427 -3.564 -29.849 1.00 98.12 246 ARG A O 1
ATOM 2035 N N . MET A 1 247 ? 14.773 -4.750 -28.898 1.00 97.69 247 MET A N 1
ATOM 2036 C CA . MET A 1 247 ? 14.072 -3.613 -28.327 1.00 97.69 247 MET A CA 1
ATOM 2037 C C . MET A 1 247 ? 14.284 -3.550 -26.821 1.00 97.69 247 MET A C 1
ATOM 2039 O O . MET A 1 247 ? 14.260 -4.577 -26.147 1.00 97.69 247 MET A O 1
ATOM 2043 N N . ALA A 1 248 ? 14.425 -2.332 -26.303 1.00 97.06 248 ALA A N 1
ATOM 2044 C CA . ALA A 1 248 ? 14.332 -2.026 -24.885 1.00 97.06 248 ALA A CA 1
ATOM 2045 C C . ALA A 1 248 ? 13.056 -1.221 -24.622 1.00 97.06 248 ALA A C 1
ATOM 2047 O O . ALA A 1 248 ? 12.810 -0.200 -25.267 1.00 97.06 248 ALA A O 1
ATOM 2048 N N . ASP A 1 249 ? 12.253 -1.672 -23.661 1.00 96.56 249 ASP A N 1
ATOM 2049 C CA . ASP A 1 249 ? 11.222 -0.873 -23.010 1.00 96.56 249 ASP A CA 1
ATOM 2050 C C . ASP A 1 249 ? 11.758 -0.439 -21.638 1.00 96.56 249 ASP A C 1
ATOM 2052 O O . ASP A 1 249 ? 11.972 -1.273 -20.759 1.00 96.56 249 ASP A O 1
ATOM 2056 N N . TYR A 1 250 ? 11.984 0.868 -21.469 1.00 94.75 250 TYR A N 1
ATOM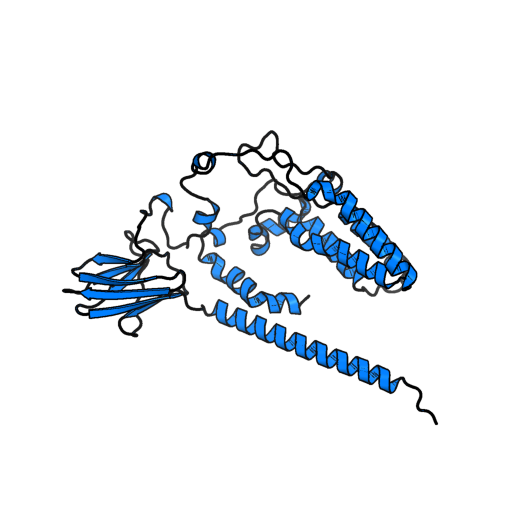 2057 C CA . TYR A 1 250 ? 12.584 1.531 -20.304 1.00 94.75 250 TYR A CA 1
ATOM 2058 C C . TYR A 1 250 ? 11.650 1.530 -19.083 1.00 94.75 250 TYR A C 1
ATOM 2060 O O . TYR A 1 250 ? 11.174 2.562 -18.579 1.00 94.75 250 TYR A O 1
ATOM 2068 N N . THR A 1 251 ? 11.372 0.314 -18.632 1.00 93.31 251 THR A N 1
ATOM 2069 C CA . THR A 1 251 ? 10.551 -0.076 -17.498 1.00 93.31 251 THR A CA 1
ATOM 2070 C C . THR A 1 251 ? 11.264 -1.195 -16.773 1.00 93.31 251 THR A C 1
ATOM 2072 O O . THR A 1 251 ? 11.677 -2.176 -17.391 1.00 93.31 251 THR A O 1
ATOM 2075 N N . PHE A 1 252 ? 11.377 -1.060 -15.456 1.00 94.38 252 PHE A N 1
ATOM 2076 C CA . PHE A 1 252 ? 11.964 -2.110 -14.649 1.00 94.38 252 PHE A CA 1
ATOM 2077 C C . PHE A 1 252 ? 11.047 -3.329 -14.582 1.00 94.38 252 PHE A C 1
ATOM 2079 O O . PHE A 1 252 ? 9.835 -3.223 -14.360 1.00 94.38 252 PHE A O 1
ATOM 2086 N N . TYR A 1 253 ? 11.638 -4.489 -14.831 1.00 96.38 253 TYR A N 1
ATOM 2087 C CA . TYR A 1 253 ? 10.954 -5.755 -14.929 1.00 96.38 253 TYR A CA 1
ATOM 2088 C C . TYR A 1 253 ? 10.353 -6.153 -13.585 1.00 96.38 253 TYR A C 1
ATOM 2090 O O . TYR A 1 253 ? 10.998 -6.158 -12.542 1.00 96.38 253 TYR A O 1
ATOM 2098 N N . PHE A 1 254 ? 9.100 -6.581 -13.640 1.00 96.69 254 PHE A N 1
ATOM 2099 C CA . PHE A 1 254 ? 8.378 -7.194 -12.539 1.00 96.69 254 PHE A CA 1
ATOM 2100 C C . PHE A 1 254 ? 7.582 -8.379 -13.111 1.00 96.69 254 PHE A C 1
ATOM 2102 O O . PHE A 1 254 ? 7.069 -8.238 -14.224 1.00 96.69 254 PHE A O 1
ATOM 2109 N N . PRO A 1 255 ? 7.400 -9.505 -12.387 1.00 95.25 255 PRO A N 1
ATOM 2110 C CA . PRO A 1 255 ? 6.804 -10.746 -12.921 1.00 95.25 255 PRO A CA 1
ATOM 2111 C C . PRO A 1 255 ? 5.406 -10.660 -13.574 1.00 95.25 255 PRO A C 1
ATOM 2113 O O . PRO A 1 255 ? 4.936 -11.637 -14.150 1.00 95.25 255 PRO A O 1
ATOM 2116 N N . GLY A 1 256 ? 4.712 -9.526 -13.471 1.00 96.12 256 GLY A N 1
ATOM 2117 C CA . GLY A 1 256 ? 3.445 -9.258 -14.159 1.00 96.12 256 GLY A CA 1
ATOM 2118 C C . GLY A 1 256 ? 3.598 -8.761 -15.602 1.00 96.12 256 GLY A C 1
ATOM 2119 O O . GLY A 1 256 ? 2.639 -8.847 -16.371 1.00 96.12 256 GLY A O 1
ATOM 2120 N N . TRP A 1 257 ? 4.768 -8.248 -15.990 1.00 97.88 257 TRP A N 1
ATOM 2121 C CA . TRP A 1 257 ? 5.017 -7.751 -17.343 1.00 97.88 257 TRP A CA 1
ATOM 2122 C C . TRP A 1 257 ? 5.133 -8.884 -18.358 1.00 97.88 257 TRP A C 1
ATOM 2124 O O . TRP A 1 257 ? 5.751 -9.914 -18.105 1.00 97.88 257 TRP A O 1
ATOM 2134 N N . LYS A 1 258 ? 4.532 -8.667 -19.526 1.00 98.38 258 LYS A N 1
ATOM 2135 C CA . LYS A 1 258 ? 4.553 -9.579 -20.669 1.00 98.38 258 LYS A CA 1
ATOM 2136 C C . LYS A 1 258 ? 4.696 -8.788 -21.963 1.00 98.38 258 LYS A C 1
ATOM 2138 O O . LYS A 1 258 ? 4.224 -7.650 -22.042 1.00 98.38 258 LYS A O 1
ATOM 2143 N N . VAL A 1 259 ? 5.316 -9.411 -22.961 1.00 98.62 259 VAL A N 1
ATOM 2144 C CA . VAL A 1 259 ? 5.486 -8.858 -24.306 1.00 98.62 259 VAL A CA 1
ATOM 2145 C C . VAL A 1 259 ? 4.869 -9.813 -25.320 1.00 98.62 259 VAL A C 1
ATOM 2147 O O . VAL A 1 259 ? 4.999 -11.030 -25.193 1.00 98.62 259 VAL A O 1
ATOM 2150 N N . TRP A 1 260 ? 4.198 -9.255 -26.321 1.00 98.69 260 TRP A N 1
ATOM 2151 C CA . TRP A 1 260 ? 3.715 -9.974 -27.491 1.00 98.69 260 TRP A CA 1
ATOM 2152 C C . TRP A 1 260 ? 4.201 -9.280 -28.757 1.00 98.69 260 TRP A C 1
ATOM 2154 O O . TRP A 1 260 ? 4.156 -8.053 -28.827 1.00 98.69 260 TRP A O 1
ATOM 2164 N N . VAL A 1 261 ? 4.614 -10.064 -29.748 1.00 98.56 261 VAL A N 1
ATOM 2165 C CA . VAL A 1 261 ? 4.946 -9.625 -31.108 1.00 98.56 261 VAL A CA 1
ATOM 2166 C C . VAL A 1 261 ? 3.937 -10.292 -32.038 1.00 98.56 261 VAL A C 1
ATOM 2168 O O . VAL A 1 261 ? 3.828 -11.515 -32.051 1.00 98.56 261 VAL A O 1
ATOM 2171 N N . ASP A 1 262 ? 3.123 -9.493 -32.725 1.00 98.12 262 ASP A N 1
ATOM 2172 C CA . ASP A 1 262 ? 1.996 -9.938 -33.562 1.00 98.12 262 ASP A CA 1
ATOM 2173 C C . ASP A 1 262 ? 1.043 -10.907 -32.840 1.00 98.12 262 ASP A C 1
ATOM 2175 O O . ASP A 1 262 ? 0.572 -11.910 -33.375 1.00 98.12 262 ASP A O 1
ATOM 2179 N N . GLY A 1 263 ? 0.786 -10.625 -31.560 1.00 97.75 263 GLY A N 1
ATOM 2180 C CA . GLY A 1 263 ? -0.075 -11.443 -30.705 1.00 97.75 263 GLY A CA 1
ATOM 2181 C C . GLY A 1 263 ? 0.572 -12.727 -30.173 1.00 97.75 263 GLY A C 1
ATOM 2182 O O . GLY A 1 263 ? -0.018 -13.366 -29.301 1.00 97.75 263 GLY A O 1
ATOM 2183 N N . GLN A 1 264 ? 1.785 -13.080 -30.607 1.00 98.19 264 GLN A N 1
ATOM 2184 C CA . GLN A 1 264 ? 2.534 -14.217 -30.070 1.00 98.19 264 GLN A CA 1
ATOM 2185 C C . GLN A 1 264 ? 3.404 -13.789 -28.884 1.00 98.19 264 GLN A C 1
ATOM 2187 O O . GLN A 1 264 ? 4.039 -12.737 -28.957 1.00 98.19 264 GLN A O 1
ATOM 2192 N N . PRO A 1 265 ? 3.450 -14.555 -27.776 1.00 98.12 265 PRO A N 1
ATOM 2193 C CA . PRO A 1 265 ? 4.306 -14.227 -26.641 1.00 98.12 265 PRO A CA 1
ATOM 2194 C C . PRO A 1 265 ? 5.780 -14.144 -27.049 1.00 98.12 265 PRO A C 1
ATOM 2196 O O . PRO A 1 265 ? 6.305 -15.067 -27.668 1.00 98.12 265 PRO A O 1
ATOM 2199 N N . ALA A 1 266 ? 6.445 -13.063 -26.651 1.00 98.00 266 ALA A N 1
ATOM 2200 C CA . ALA A 1 266 ? 7.886 -12.898 -26.788 1.00 98.00 266 ALA A CA 1
ATOM 2201 C C . ALA A 1 266 ? 8.562 -13.019 -25.418 1.00 98.00 266 ALA A C 1
ATOM 2203 O O . ALA A 1 266 ? 8.021 -12.588 -24.394 1.00 98.00 266 ALA A O 1
ATOM 2204 N N . GLU A 1 267 ? 9.749 -13.619 -25.402 1.00 97.69 267 GLU A N 1
ATOM 2205 C CA . GLU A 1 267 ? 10.540 -13.775 -24.186 1.00 97.69 267 GLU A CA 1
ATOM 2206 C C . GLU A 1 267 ? 11.118 -12.426 -23.741 1.00 97.69 267 GLU A C 1
ATOM 2208 O O . GLU A 1 267 ? 11.744 -11.713 -24.526 1.00 97.69 267 GLU A O 1
ATOM 2213 N N . ILE A 1 268 ? 10.901 -12.082 -22.468 1.00 98.06 268 ILE A N 1
ATOM 2214 C CA . ILE A 1 268 ? 11.518 -10.912 -21.843 1.00 98.06 268 ILE A CA 1
ATOM 2215 C C . ILE A 1 268 ? 12.887 -11.304 -21.298 1.00 98.06 268 ILE A C 1
ATOM 2217 O O . ILE A 1 268 ? 13.009 -12.251 -20.523 1.00 98.06 268 ILE A O 1
ATOM 2221 N N . GLN A 1 269 ? 13.880 -10.486 -21.611 1.00 97.12 269 GLN A N 1
ATOM 2222 C CA . GLN A 1 269 ? 15.222 -10.522 -21.052 1.00 97.12 269 GLN A CA 1
ATOM 2223 C C . GLN A 1 269 ? 15.437 -9.262 -20.208 1.00 97.12 269 GLN A C 1
ATOM 2225 O O . GLN A 1 269 ? 15.093 -8.161 -20.633 1.00 97.12 269 GLN A O 1
ATOM 2230 N N . PHE A 1 270 ? 15.993 -9.412 -19.009 1.00 95.81 270 PHE A N 1
ATOM 2231 C CA . PHE A 1 270 ? 16.247 -8.293 -18.083 1.00 95.81 270 PHE A CA 1
ATOM 2232 C C . PHE A 1 270 ? 17.542 -8.464 -17.273 1.00 95.81 270 PHE A C 1
ATOM 2234 O O . PHE A 1 270 ? 17.831 -7.683 -16.368 1.00 95.81 270 PHE A O 1
ATOM 2241 N N . GLN A 1 271 ? 18.304 -9.519 -17.557 1.00 94.31 271 GLN A N 1
ATOM 2242 C CA . GLN A 1 271 ? 19.544 -9.881 -16.870 1.00 94.31 271 GLN A CA 1
ATOM 2243 C C . GLN A 1 271 ? 20.785 -9.275 -17.529 1.00 94.31 271 GLN A C 1
ATOM 2245 O O . GLN A 1 271 ? 21.881 -9.416 -16.996 1.00 94.31 271 GLN A O 1
ATOM 2250 N N . ASP A 1 272 ? 20.613 -8.634 -18.683 1.00 90.25 272 ASP A N 1
ATOM 2251 C CA . ASP A 1 272 ? 21.684 -7.963 -19.407 1.00 90.25 272 ASP A CA 1
ATOM 2252 C C . ASP A 1 272 ? 22.335 -6.881 -18.526 1.00 90.25 272 ASP A C 1
ATOM 2254 O O . ASP A 1 272 ? 21.608 -6.026 -18.018 1.00 90.25 272 ASP A O 1
ATOM 2258 N N . PRO A 1 273 ? 23.665 -6.894 -18.327 1.00 89.19 273 PRO A N 1
ATOM 2259 C CA . PRO A 1 273 ? 24.368 -5.846 -17.595 1.00 89.19 273 PRO A CA 1
ATOM 2260 C C . PRO A 1 273 ? 24.119 -4.424 -18.123 1.00 89.19 273 PRO A C 1
ATOM 2262 O O . PRO A 1 273 ? 23.947 -3.519 -17.305 1.00 89.19 273 PRO A O 1
ATOM 2265 N N . ASP A 1 274 ? 24.026 -4.233 -19.443 1.00 89.44 274 ASP A N 1
ATOM 2266 C CA . ASP A 1 274 ? 23.825 -2.919 -20.077 1.00 89.44 274 ASP A CA 1
ATOM 2267 C C . ASP A 1 274 ? 22.368 -2.435 -19.955 1.00 89.44 274 ASP A C 1
ATOM 2269 O O . ASP A 1 274 ? 22.076 -1.240 -20.018 1.00 89.44 274 ASP A O 1
ATOM 2273 N N . PHE A 1 275 ? 21.441 -3.369 -19.717 1.00 91.31 275 PHE A N 1
ATOM 2274 C CA . PHE A 1 275 ? 20.004 -3.130 -19.550 1.00 91.31 275 PHE A CA 1
ATOM 2275 C C . PHE A 1 275 ? 19.480 -3.755 -18.255 1.00 91.31 275 PHE A C 1
ATOM 2277 O O . PHE A 1 275 ? 18.396 -4.344 -18.212 1.00 91.31 275 PHE A O 1
ATOM 2284 N N . ARG A 1 276 ? 20.258 -3.646 -17.176 1.00 92.62 276 ARG A N 1
ATOM 2285 C CA . ARG A 1 276 ? 20.015 -4.399 -15.945 1.00 92.62 276 ARG A CA 1
ATOM 2286 C C . ARG A 1 276 ? 18.657 -4.076 -15.327 1.00 92.62 276 ARG A C 1
ATOM 2288 O O . ARG A 1 276 ? 18.392 -2.960 -14.882 1.00 92.62 276 ARG A O 1
ATOM 2295 N N . GLY A 1 277 ? 17.795 -5.086 -15.274 1.00 94.50 277 GLY A N 1
ATOM 2296 C CA . GLY A 1 277 ? 16.425 -4.985 -14.791 1.00 94.50 277 GLY A CA 1
ATOM 2297 C C . GLY A 1 277 ? 15.460 -4.308 -15.765 1.00 94.50 277 GLY A C 1
ATOM 2298 O O . GLY A 1 277 ? 14.285 -4.229 -15.442 1.00 94.50 277 GLY A O 1
ATOM 2299 N N . VAL A 1 278 ? 15.896 -3.838 -16.934 1.00 95.56 278 VAL A N 1
ATOM 2300 C CA . VAL A 1 278 ? 15.043 -3.238 -17.972 1.00 95.56 278 VAL A CA 1
ATOM 2301 C C . VAL A 1 278 ? 14.445 -4.337 -18.846 1.00 95.56 278 VAL A C 1
ATOM 2303 O O . VAL A 1 278 ? 15.097 -5.334 -19.140 1.00 95.56 278 VAL A O 1
ATOM 2306 N N . ILE A 1 279 ? 13.199 -4.163 -19.281 1.00 97.38 279 ILE A N 1
ATOM 2307 C CA . ILE A 1 279 ? 12.547 -5.102 -20.197 1.00 97.38 279 ILE A CA 1
ATOM 2308 C C . ILE A 1 279 ? 13.191 -4.986 -21.583 1.00 97.38 279 ILE A C 1
ATOM 2310 O O . ILE A 1 279 ? 13.026 -3.978 -22.265 1.00 97.38 279 ILE A O 1
ATOM 2314 N N . THR A 1 280 ? 13.865 -6.042 -22.030 1.00 98.06 280 THR A N 1
ATOM 2315 C CA . THR A 1 280 ? 14.355 -6.185 -23.408 1.00 98.06 280 THR A CA 1
ATOM 2316 C C . THR A 1 280 ? 13.764 -7.426 -24.071 1.00 98.06 280 THR A C 1
ATOM 2318 O O . THR A 1 280 ? 13.374 -8.372 -23.388 1.00 98.06 280 THR A O 1
ATOM 2321 N N . TYR A 1 281 ? 13.617 -7.405 -25.393 1.00 98.31 281 TYR A N 1
ATOM 2322 C CA . TYR A 1 281 ? 13.063 -8.520 -26.168 1.00 98.31 281 TYR A CA 1
ATOM 2323 C C . TYR A 1 281 ? 13.449 -8.403 -27.645 1.00 98.31 281 TYR A C 1
ATOM 2325 O O . TYR A 1 281 ? 13.693 -7.308 -28.158 1.00 98.31 281 TYR A O 1
ATOM 2333 N N . ASN A 1 282 ? 13.483 -9.542 -28.333 1.00 98.25 282 ASN A N 1
ATOM 2334 C CA . ASN A 1 282 ? 13.818 -9.613 -29.752 1.00 98.25 282 ASN A CA 1
ATOM 2335 C C . ASN A 1 282 ? 12.567 -9.487 -30.622 1.00 98.25 282 ASN A C 1
ATOM 2337 O O . ASN A 1 282 ? 11.514 -10.043 -30.306 1.00 98.25 282 ASN A O 1
ATOM 2341 N N . VAL A 1 283 ? 12.706 -8.785 -31.743 1.00 98.44 283 VAL A N 1
ATOM 2342 C CA . VAL A 1 283 ? 11.663 -8.625 -32.756 1.00 98.44 283 VAL A CA 1
ATOM 2343 C C . VAL A 1 283 ? 12.254 -9.016 -34.115 1.00 98.44 283 VAL A C 1
ATOM 2345 O O . VAL A 1 283 ? 13.331 -8.522 -34.461 1.00 98.44 283 VAL A O 1
ATOM 2348 N N . PRO A 1 284 ? 11.603 -9.901 -34.891 1.00 98.25 284 PRO A N 1
ATOM 2349 C CA . PRO A 1 284 ? 12.098 -10.297 -36.207 1.00 98.25 284 PRO A CA 1
ATOM 2350 C C . PRO A 1 284 ? 12.192 -9.133 -37.210 1.00 98.25 284 PRO A C 1
ATOM 2352 O O . PRO A 1 284 ? 11.724 -8.016 -36.965 1.00 98.25 284 PRO A O 1
ATOM 2355 N N . ALA A 1 285 ? 12.828 -9.413 -38.351 1.00 97.94 285 ALA A N 1
ATOM 2356 C CA . ALA A 1 285 ? 12.814 -8.517 -39.502 1.00 97.94 285 ALA A CA 1
ATOM 2357 C C . ALA A 1 285 ? 11.405 -8.449 -40.110 1.00 97.94 285 ALA A C 1
ATOM 2359 O O . ALA A 1 285 ? 10.703 -9.458 -40.168 1.00 97.94 285 ALA A O 1
ATOM 2360 N N . GLY A 1 286 ? 11.033 -7.282 -40.630 1.00 97.81 286 GLY A N 1
ATOM 2361 C CA . GLY A 1 286 ? 9.707 -7.015 -41.171 1.00 97.81 286 GLY A CA 1
ATOM 2362 C C . GLY A 1 286 ? 8.924 -5.998 -40.345 1.00 97.81 286 GLY A C 1
ATOM 2363 O O . GLY A 1 286 ? 9.478 -5.247 -39.539 1.00 97.81 286 GLY A O 1
ATOM 2364 N N . LYS A 1 287 ? 7.617 -5.932 -40.601 1.00 98.31 287 LYS A N 1
ATOM 2365 C CA . LYS A 1 287 ? 6.698 -5.021 -39.920 1.00 98.31 287 LYS A CA 1
ATOM 2366 C C . LYS A 1 287 ? 5.946 -5.771 -38.833 1.00 98.31 287 LYS A C 1
ATOM 2368 O O . LYS A 1 287 ? 5.273 -6.747 -39.145 1.00 98.31 287 LYS A O 1
ATOM 2373 N N . HIS A 1 288 ? 6.028 -5.274 -37.604 1.00 98.56 288 HIS A N 1
ATOM 2374 C CA . HIS A 1 288 ? 5.465 -5.949 -36.438 1.00 98.56 288 HIS A CA 1
ATOM 2375 C C . HIS A 1 288 ? 4.694 -4.991 -35.532 1.00 98.56 288 HIS A C 1
ATOM 2377 O O . HIS A 1 288 ? 5.064 -3.821 -35.364 1.00 98.56 288 HIS A O 1
ATOM 2383 N N . GLU A 1 289 ? 3.642 -5.513 -34.909 1.00 98.50 289 GLU A N 1
ATOM 2384 C CA . GLU A 1 289 ? 2.947 -4.879 -33.796 1.00 98.50 289 GLU A CA 1
ATOM 2385 C C . GLU A 1 289 ? 3.383 -5.512 -32.479 1.00 98.50 289 GLU A C 1
ATOM 2387 O O . GLU A 1 289 ? 3.218 -6.706 -32.231 1.00 98.50 289 GLU A O 1
ATOM 2392 N N . ILE A 1 290 ? 3.921 -4.683 -31.598 1.00 98.69 290 ILE A N 1
ATOM 2393 C CA . ILE A 1 290 ? 4.416 -5.097 -30.296 1.00 98.69 290 ILE A CA 1
ATOM 2394 C C . ILE A 1 290 ? 3.456 -4.592 -29.237 1.00 98.69 290 ILE A C 1
ATOM 2396 O O . ILE A 1 290 ? 3.096 -3.413 -29.224 1.00 98.69 290 ILE A O 1
ATOM 2400 N N . TYR A 1 291 ? 3.095 -5.462 -28.302 1.00 98.50 291 TYR A N 1
ATOM 2401 C CA . TYR A 1 291 ? 2.323 -5.100 -27.127 1.00 98.50 291 TYR A CA 1
ATOM 2402 C C . TYR A 1 291 ? 3.097 -5.457 -25.865 1.00 98.50 291 TYR A C 1
ATOM 2404 O O . TYR A 1 291 ? 3.389 -6.620 -25.619 1.00 98.50 291 TYR A O 1
ATOM 2412 N N . VAL A 1 292 ? 3.416 -4.460 -25.046 1.00 98.38 292 VAL A N 1
ATOM 2413 C CA . VAL A 1 292 ? 4.028 -4.639 -23.725 1.00 98.38 292 VAL A CA 1
ATOM 2414 C C . VAL A 1 292 ? 2.953 -4.335 -22.693 1.00 98.38 292 VAL A C 1
ATOM 2416 O O . VAL A 1 292 ? 2.388 -3.245 -22.719 1.00 98.38 292 VAL A O 1
ATOM 2419 N N . LYS A 1 293 ? 2.621 -5.261 -21.790 1.00 98.19 293 LYS A N 1
ATOM 2420 C CA . LYS A 1 293 ? 1.533 -5.054 -20.817 1.00 98.19 293 LYS A CA 1
ATOM 2421 C C . LYS A 1 293 ? 1.833 -5.676 -19.464 1.00 98.19 293 LYS A C 1
ATOM 2423 O O . LYS A 1 293 ? 2.258 -6.825 -19.374 1.00 98.19 293 LYS A O 1
ATOM 2428 N N . PHE A 1 294 ? 1.511 -4.932 -18.413 1.00 97.75 294 PHE A N 1
ATOM 2429 C CA . PHE A 1 294 ? 1.421 -5.448 -17.061 1.00 97.75 294 PHE A CA 1
ATOM 2430 C C . PHE A 1 294 ? 0.110 -6.217 -16.886 1.00 97.75 294 PHE A C 1
ATOM 2432 O O . PHE A 1 294 ? -0.990 -5.683 -17.050 1.00 97.75 294 PHE A O 1
ATOM 2439 N N . THR A 1 295 ? 0.232 -7.493 -16.558 1.00 96.94 295 THR A N 1
ATOM 2440 C CA . THR A 1 295 ? -0.878 -8.413 -16.326 1.00 96.94 295 THR A CA 1
ATOM 2441 C C . THR A 1 295 ? -0.939 -8.825 -14.863 1.00 96.94 295 THR A C 1
ATOM 2443 O O . THR A 1 295 ? 0.069 -8.815 -14.157 1.00 96.94 295 THR A O 1
ATOM 2446 N N . ALA A 1 296 ? -2.136 -9.194 -14.399 1.00 96.12 296 ALA A N 1
ATOM 2447 C CA . ALA A 1 296 ? -2.313 -9.701 -13.047 1.00 96.12 296 ALA A CA 1
ATOM 2448 C C . ALA A 1 296 ? -1.451 -10.956 -12.837 1.00 96.12 296 ALA A C 1
ATOM 2450 O O . ALA A 1 296 ? -1.533 -11.923 -13.599 1.00 96.12 296 ALA A O 1
ATOM 2451 N N . THR A 1 297 ? -0.638 -10.944 -11.785 1.00 97.19 297 THR A N 1
ATOM 2452 C CA . THR A 1 297 ? 0.109 -12.128 -11.350 1.00 97.19 297 THR A CA 1
ATOM 2453 C C . THR A 1 297 ? -0.838 -13.147 -10.714 1.00 97.19 297 THR A C 1
ATOM 2455 O O . THR A 1 297 ? -1.984 -12.842 -10.374 1.00 97.19 297 THR A O 1
ATOM 2458 N N . LYS A 1 298 ? -0.356 -14.374 -10.489 1.00 96.88 298 LYS A N 1
ATOM 2459 C CA . LYS A 1 298 ? -1.137 -15.403 -9.780 1.00 96.88 298 LYS A CA 1
ATOM 2460 C C . LYS A 1 298 ? -1.559 -14.940 -8.377 1.00 96.88 298 LYS A C 1
ATOM 2462 O O . LYS A 1 298 ? -2.669 -15.247 -7.950 1.00 96.88 298 LYS A O 1
ATOM 2467 N N . VAL A 1 299 ? -0.707 -14.169 -7.692 1.00 97.62 299 VAL A N 1
ATOM 2468 C CA . VAL A 1 299 ? -0.993 -13.617 -6.358 1.00 97.62 299 VAL A CA 1
ATOM 2469 C C . VAL A 1 299 ? -2.097 -12.563 -6.429 1.00 97.62 299 VAL A C 1
ATOM 2471 O O . VAL A 1 299 ? -3.033 -12.625 -5.635 1.00 97.62 299 VAL A O 1
ATOM 2474 N N . HIS A 1 300 ? -2.050 -11.659 -7.415 1.00 96.94 300 HIS A N 1
ATOM 2475 C CA . HIS A 1 300 ? -3.125 -10.690 -7.652 1.00 96.94 300 HIS A CA 1
ATOM 2476 C C . HIS A 1 300 ? -4.470 -11.378 -7.917 1.00 96.94 300 HIS A C 1
ATOM 2478 O O . HIS A 1 300 ? -5.483 -11.000 -7.332 1.00 96.94 300 HIS A O 1
ATOM 2484 N N . VAL A 1 301 ? -4.490 -12.409 -8.771 1.00 97.88 301 VAL A N 1
ATOM 2485 C CA . VAL A 1 301 ? -5.718 -13.160 -9.082 1.00 97.88 301 VAL A CA 1
ATOM 2486 C C . VAL A 1 301 ? -6.286 -13.826 -7.827 1.00 97.88 301 VAL A C 1
ATOM 2488 O O . VAL A 1 301 ? -7.476 -13.683 -7.552 1.00 97.88 301 VAL A O 1
ATOM 2491 N N . LEU A 1 302 ? -5.445 -14.505 -7.041 1.00 98.25 302 LEU A N 1
ATOM 2492 C CA . LEU A 1 302 ? -5.871 -15.157 -5.803 1.00 98.25 302 LEU A CA 1
ATOM 2493 C C . LEU A 1 302 ? -6.389 -14.147 -4.767 1.00 98.25 302 LEU A C 1
ATOM 2495 O O . LEU A 1 302 ? -7.443 -14.367 -4.175 1.00 98.25 302 LEU A O 1
ATOM 2499 N N . GLY A 1 303 ? -5.684 -13.028 -4.578 1.00 98.19 303 GLY A N 1
ATOM 2500 C CA . GLY A 1 303 ? -6.103 -11.958 -3.670 1.00 98.19 303 GLY A CA 1
ATOM 2501 C C . GLY A 1 303 ? -7.447 -11.357 -4.062 1.00 98.19 303 GLY A C 1
ATOM 2502 O O . GLY A 1 303 ? -8.334 -11.250 -3.217 1.00 98.19 303 GLY A O 1
ATOM 2503 N N . ASN A 1 304 ? -7.638 -11.053 -5.347 1.00 98.25 304 ASN A N 1
ATOM 2504 C CA . ASN A 1 304 ? -8.917 -10.568 -5.865 1.00 98.25 304 ASN A CA 1
ATOM 2505 C C . ASN A 1 304 ? -10.045 -11.585 -5.646 1.00 98.25 304 ASN A C 1
AT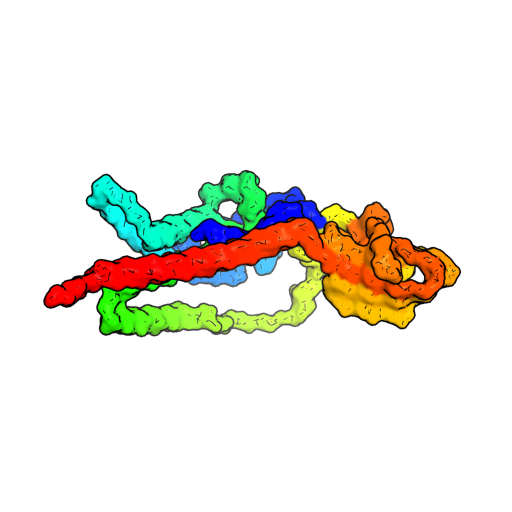OM 2507 O O . ASN A 1 304 ? -11.125 -11.209 -5.194 1.00 98.25 304 ASN A O 1
ATOM 2511 N N . LEU A 1 305 ? -9.798 -12.871 -5.918 1.00 98.44 305 LEU A N 1
ATOM 2512 C CA . LEU A 1 305 ? -10.791 -13.929 -5.725 1.00 98.44 305 LEU A CA 1
ATOM 2513 C C . LEU A 1 305 ? -11.214 -14.055 -4.255 1.00 98.44 305 LEU A C 1
ATOM 2515 O O . LEU A 1 305 ? -12.411 -14.126 -3.969 1.00 98.44 305 LEU A O 1
ATOM 2519 N N . ILE A 1 306 ? -10.252 -14.052 -3.325 1.00 98.44 306 ILE A N 1
ATOM 2520 C CA . ILE A 1 306 ? -10.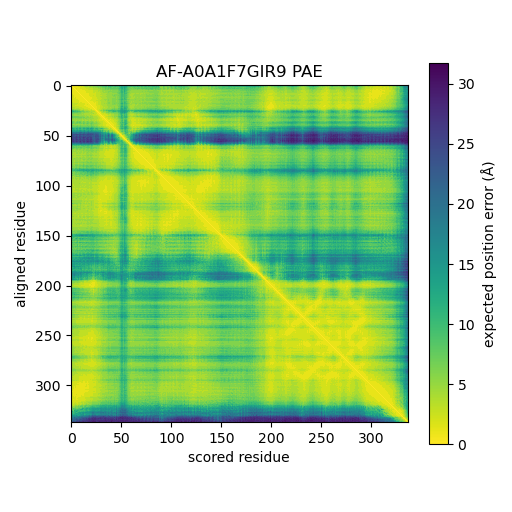525 -14.114 -1.882 1.00 98.44 306 ILE A CA 1
ATOM 2521 C C . ILE A 1 306 ? -11.307 -12.878 -1.439 1.00 98.44 306 ILE A C 1
ATOM 2523 O O . ILE A 1 306 ? -12.329 -13.023 -0.770 1.00 98.44 306 ILE A O 1
ATOM 2527 N N . SER A 1 307 ? -10.889 -11.681 -1.858 1.00 98.38 307 SER A N 1
ATOM 2528 C CA . SER A 1 307 ? -11.580 -10.432 -1.528 1.00 98.38 307 SER A CA 1
ATOM 2529 C C . SER A 1 307 ? -13.025 -10.420 -2.015 1.00 98.38 307 SER A C 1
ATOM 2531 O O . SER A 1 307 ? -13.930 -10.144 -1.229 1.00 98.38 307 SER A O 1
ATOM 2533 N N . VAL A 1 308 ? -13.272 -10.764 -3.282 1.00 98.44 308 VAL A N 1
ATOM 2534 C CA . VAL A 1 308 ? -14.632 -10.801 -3.845 1.00 98.44 308 VAL A CA 1
ATOM 2535 C C . VAL A 1 308 ? -15.486 -11.849 -3.134 1.00 98.44 308 VAL A C 1
ATOM 2537 O O . VAL A 1 308 ? -16.611 -11.553 -2.732 1.00 98.44 308 VAL A O 1
ATOM 2540 N N . SER A 1 309 ? -14.942 -13.046 -2.899 1.00 98.25 309 SER A N 1
ATOM 2541 C CA . SER A 1 309 ? -15.646 -14.110 -2.170 1.00 98.25 309 SER A CA 1
ATOM 2542 C C . SER A 1 309 ? -15.989 -13.687 -0.741 1.00 98.25 309 SER A C 1
ATOM 2544 O O . SER A 1 309 ? -17.078 -13.980 -0.253 1.00 98.25 309 SER A O 1
ATOM 2546 N N . ALA A 1 310 ? -15.096 -12.947 -0.080 1.00 98.12 310 ALA A N 1
ATOM 2547 C CA . ALA A 1 310 ? -15.321 -12.422 1.258 1.00 98.12 310 ALA A CA 1
ATOM 2548 C C . ALA A 1 310 ? -16.416 -11.350 1.290 1.00 98.12 310 ALA A C 1
ATOM 2550 O O . ALA A 1 310 ? -17.255 -11.365 2.188 1.00 98.12 310 ALA A O 1
ATOM 2551 N N . ILE A 1 311 ? -16.445 -10.449 0.303 1.00 97.75 311 ILE A N 1
ATOM 2552 C CA . ILE A 1 311 ? -17.502 -9.438 0.171 1.00 97.75 311 ILE A CA 1
ATOM 2553 C C . ILE A 1 311 ? -18.859 -10.114 -0.038 1.00 97.75 311 ILE A C 1
ATOM 2555 O O . ILE A 1 311 ? -19.810 -9.823 0.687 1.00 97.75 311 ILE A O 1
ATOM 2559 N N . LEU A 1 312 ? -18.946 -11.053 -0.983 1.00 97.88 312 LEU A N 1
ATOM 2560 C CA . LEU A 1 312 ? -20.186 -11.777 -1.265 1.00 97.88 312 LEU A CA 1
ATOM 2561 C C . LEU A 1 312 ? -20.642 -12.606 -0.060 1.00 97.88 312 LEU A C 1
ATOM 2563 O O . LEU A 1 312 ? -21.808 -12.539 0.327 1.00 97.88 312 LEU A O 1
ATOM 2567 N N . GLY A 1 313 ? -19.720 -13.331 0.575 1.00 97.00 313 GLY A N 1
ATOM 2568 C CA . GLY A 1 313 ? -19.992 -14.106 1.783 1.00 97.00 313 GLY A CA 1
ATOM 2569 C C . GLY A 1 313 ? -20.496 -13.235 2.933 1.00 97.00 313 GLY A C 1
ATOM 2570 O O . GLY A 1 313 ? -21.467 -13.601 3.593 1.00 97.00 313 GLY A O 1
ATOM 2571 N N . PHE A 1 314 ? -19.906 -12.054 3.129 1.00 96.12 314 PHE A N 1
ATOM 2572 C CA . PHE A 1 314 ? -20.356 -11.095 4.135 1.00 96.12 314 PHE A CA 1
ATOM 2573 C C . PHE A 1 314 ? -21.766 -10.571 3.847 1.00 96.12 314 PHE A C 1
ATOM 2575 O O . PHE A 1 314 ? -22.602 -10.551 4.748 1.00 96.12 314 PHE A O 1
ATOM 2582 N N . ILE A 1 315 ? -22.059 -10.196 2.597 1.00 95.94 315 ILE A N 1
ATOM 2583 C CA . ILE A 1 315 ? -23.394 -9.738 2.186 1.00 95.94 315 ILE A CA 1
ATOM 2584 C C . ILE A 1 315 ? -24.436 -10.835 2.440 1.00 95.94 315 ILE A C 1
ATOM 2586 O O . ILE A 1 315 ? -25.484 -10.573 3.030 1.00 95.94 315 ILE A O 1
ATOM 2590 N N . VAL A 1 316 ? -24.144 -12.077 2.044 1.00 96.00 316 VAL A N 1
ATOM 2591 C CA . VAL A 1 316 ? -25.034 -13.225 2.272 1.00 96.00 316 VAL A CA 1
ATOM 2592 C C . VAL A 1 316 ? -25.242 -13.471 3.766 1.00 96.00 316 VAL A C 1
ATOM 2594 O O . VAL A 1 316 ? -26.387 -13.597 4.204 1.00 96.00 316 VAL A O 1
ATOM 2597 N N . ALA A 1 317 ? -24.167 -13.487 4.560 1.00 93.88 317 ALA A N 1
ATOM 2598 C CA . ALA A 1 317 ? -24.245 -13.656 6.009 1.00 93.88 317 ALA A CA 1
ATOM 2599 C C . ALA A 1 317 ? -25.123 -12.571 6.652 1.00 93.88 317 ALA A C 1
ATOM 2601 O O . ALA A 1 317 ? -26.030 -12.893 7.420 1.00 93.88 317 ALA A O 1
ATOM 2602 N N . PHE A 1 318 ? -24.929 -11.311 6.257 1.00 92.56 318 PHE A N 1
ATOM 2603 C CA . PHE A 1 318 ? -25.727 -10.181 6.724 1.00 92.56 318 PHE A CA 1
ATOM 2604 C C . PHE A 1 318 ? -27.220 -10.348 6.402 1.00 92.56 318 PHE A C 1
ATOM 2606 O O . PHE A 1 318 ? -28.075 -10.150 7.268 1.00 92.56 318 PHE A O 1
ATOM 2613 N N . TYR A 1 319 ? -27.565 -10.763 5.179 1.00 94.00 319 TYR A N 1
ATOM 2614 C CA . TYR A 1 319 ? -28.963 -10.999 4.802 1.00 94.00 319 TYR A CA 1
ATOM 2615 C C . TYR A 1 319 ? -29.597 -12.176 5.553 1.00 94.00 319 TYR A C 1
ATOM 2617 O O . TYR A 1 319 ? -30.767 -12.092 5.938 1.00 94.00 319 TYR A O 1
ATOM 2625 N N . ILE A 1 320 ? -28.850 -13.261 5.778 1.00 93.88 320 ILE A N 1
ATOM 2626 C CA . ILE A 1 320 ? -29.319 -14.413 6.559 1.00 93.88 320 ILE A CA 1
ATOM 2627 C C . ILE A 1 320 ? -29.599 -13.992 8.003 1.00 93.88 320 ILE A C 1
ATOM 2629 O O . ILE A 1 320 ? -30.656 -14.316 8.544 1.00 93.88 320 ILE A O 1
ATOM 2633 N N . GLU A 1 321 ? -28.686 -13.247 8.620 1.00 89.50 321 GLU A N 1
ATOM 2634 C CA . GLU A 1 321 ? -28.823 -12.780 9.999 1.00 89.50 321 GLU A CA 1
ATOM 2635 C C . GLU A 1 321 ? -29.993 -11.802 10.154 1.00 89.50 321 GLU A C 1
ATOM 2637 O O . GLU A 1 321 ? -30.824 -11.963 11.050 1.00 89.50 321 GLU A O 1
ATOM 2642 N N . LYS A 1 322 ? -30.162 -10.875 9.201 1.00 88.31 322 LYS A N 1
ATOM 2643 C CA . LYS A 1 322 ? -31.329 -9.985 9.150 1.00 88.31 322 LYS A CA 1
ATOM 2644 C C . LYS A 1 322 ? -32.642 -10.767 9.057 1.00 88.31 322 LYS A C 1
ATOM 2646 O O . LYS A 1 322 ? -33.586 -10.457 9.782 1.00 88.31 322 LYS A O 1
ATOM 2651 N N . LYS A 1 323 ? -32.722 -11.789 8.193 1.00 86.56 323 LYS A N 1
ATOM 2652 C CA . LYS A 1 323 ? -33.924 -12.636 8.072 1.00 86.56 323 LYS A CA 1
ATOM 2653 C C . LYS A 1 323 ? -34.213 -13.411 9.356 1.00 86.56 323 LYS A C 1
ATOM 2655 O O . LYS A 1 323 ? -35.367 -13.442 9.775 1.00 86.56 323 LYS A O 1
ATOM 2660 N N . LYS A 1 324 ? -33.189 -13.991 9.996 1.00 85.44 324 LYS A N 1
ATOM 2661 C CA . LYS A 1 324 ? -33.333 -14.668 11.297 1.00 85.44 324 LYS A CA 1
ATOM 2662 C C . LYS A 1 324 ? -33.898 -13.720 12.350 1.00 85.44 324 LYS A C 1
ATOM 2664 O O . LYS A 1 324 ? -34.886 -14.057 12.989 1.00 85.44 324 LYS A O 1
ATOM 2669 N N . HIS A 1 325 ? -33.350 -12.510 12.449 1.00 81.06 325 HIS A N 1
ATOM 2670 C CA . HIS A 1 325 ? -33.821 -11.508 13.402 1.00 81.06 325 HIS A CA 1
ATOM 2671 C C . HIS A 1 325 ? -35.289 -11.104 13.166 1.00 81.06 325 HIS A C 1
ATOM 2673 O O . HIS A 1 325 ? -36.067 -10.993 14.112 1.00 81.06 325 HIS A O 1
ATOM 2679 N N . VAL A 1 326 ? -35.701 -10.928 11.903 1.00 77.50 326 VAL A N 1
ATOM 2680 C CA . VAL A 1 326 ? -37.106 -10.649 11.552 1.00 77.50 326 VAL A CA 1
ATOM 2681 C C . VAL A 1 326 ? -38.016 -11.824 11.926 1.00 77.50 326 VAL A C 1
ATOM 2683 O O . VAL A 1 326 ? -39.068 -11.606 12.525 1.00 77.50 326 VAL A O 1
ATOM 2686 N N . LEU A 1 327 ? -37.611 -13.061 11.620 1.00 76.56 327 LEU A N 1
ATOM 2687 C CA . LEU A 1 327 ? -38.389 -14.261 11.933 1.00 76.56 327 LEU A CA 1
ATOM 2688 C C . LEU A 1 327 ? -38.538 -14.466 13.447 1.00 76.56 327 LEU A C 1
ATOM 2690 O O . LEU A 1 327 ? -39.638 -14.722 13.925 1.00 76.56 327 LEU A O 1
ATOM 2694 N N . GLU A 1 328 ? -37.460 -14.291 14.214 1.00 83.75 328 GLU A N 1
ATOM 2695 C CA . GLU A 1 328 ? -37.493 -14.337 15.680 1.00 83.75 328 GLU A CA 1
ATOM 2696 C C . GLU A 1 328 ? -38.432 -13.278 16.267 1.00 83.75 328 GLU A C 1
ATOM 2698 O O . GLU A 1 328 ? -39.154 -13.557 17.224 1.00 83.75 328 GLU A O 1
ATOM 2703 N N . LYS A 1 329 ? -38.459 -12.071 15.688 1.00 79.19 329 LYS A N 1
ATOM 2704 C CA . LYS A 1 329 ? -39.371 -11.004 16.116 1.00 79.19 329 LYS A CA 1
ATOM 2705 C C . LYS A 1 329 ? -40.831 -11.359 15.822 1.00 79.19 329 LYS A C 1
ATOM 2707 O O . LYS A 1 329 ? -41.673 -11.136 16.684 1.00 79.19 329 LYS A O 1
ATOM 2712 N N . LEU A 1 330 ? -41.123 -11.944 14.657 1.00 73.25 330 LEU A N 1
ATOM 2713 C CA . LEU A 1 330 ? -42.466 -12.417 14.290 1.00 73.25 330 LEU A CA 1
ATOM 2714 C C . LEU A 1 330 ? -42.940 -13.575 15.181 1.00 73.25 330 LEU A C 1
ATOM 2716 O O . LEU A 1 330 ? -44.090 -13.579 15.606 1.00 73.25 330 LEU A O 1
ATOM 2720 N N . LEU A 1 331 ? -42.060 -14.523 15.515 1.00 77.12 331 LEU A N 1
ATOM 2721 C CA . LEU A 1 331 ? -42.383 -15.650 16.402 1.00 77.12 331 LEU A CA 1
ATOM 2722 C C . LEU A 1 331 ? -42.624 -15.226 17.860 1.00 77.12 331 LEU A C 1
ATOM 2724 O O . LEU A 1 331 ? -43.315 -15.934 18.587 1.00 77.12 331 LEU A O 1
ATOM 2728 N N . LYS A 1 332 ? -42.069 -14.085 18.289 1.00 78.81 332 LYS A N 1
ATOM 2729 C CA . LYS A 1 332 ? -42.278 -13.508 19.627 1.00 78.81 332 LYS A CA 1
ATOM 2730 C C . LYS A 1 332 ? -43.522 -12.617 19.740 1.00 78.81 332 LYS A C 1
ATOM 2732 O O . LYS A 1 332 ? -43.827 -12.189 20.851 1.00 78.81 332 LYS A O 1
ATOM 2737 N N . TYR A 1 333 ? -44.235 -12.324 18.648 1.00 61.16 333 TYR A N 1
ATOM 2738 C CA . TYR A 1 333 ? -45.523 -11.631 18.747 1.00 61.16 333 TYR A CA 1
ATOM 2739 C C . TYR A 1 333 ? -46.568 -12.573 19.368 1.00 61.16 333 TYR A C 1
ATOM 2741 O O . TYR A 1 333 ? -46.700 -13.708 18.900 1.00 61.16 333 TYR A O 1
ATOM 2749 N N . PRO A 1 334 ? -47.315 -12.142 20.403 1.00 55.94 334 PRO A N 1
ATOM 2750 C CA . PRO A 1 334 ? -48.387 -12.955 20.957 1.00 55.94 334 PRO A CA 1
ATOM 2751 C C . PRO A 1 334 ? -49.413 -13.211 19.854 1.00 55.94 334 PRO A C 1
ATOM 2753 O O . PRO A 1 334 ? -49.936 -12.273 19.250 1.00 55.94 334 PRO A O 1
ATOM 2756 N N . ARG A 1 335 ? -49.673 -14.488 19.560 1.00 59.06 335 ARG A N 1
ATOM 2757 C CA . ARG A 1 335 ? -50.817 -14.856 18.726 1.00 59.06 335 ARG A CA 1
ATOM 2758 C C . ARG A 1 335 ? -52.058 -14.425 19.503 1.00 59.06 335 ARG A C 1
ATOM 2760 O O . ARG A 1 335 ? -52.245 -14.871 20.632 1.00 59.06 335 ARG A O 1
ATOM 2767 N N . LEU A 1 336 ? -52.837 -13.508 18.934 1.00 52.59 336 LEU A N 1
ATOM 2768 C CA . LEU A 1 336 ? -54.179 -13.209 19.422 1.00 52.59 336 LEU A CA 1
ATOM 2769 C C . LEU A 1 336 ? -54.973 -14.515 19.304 1.00 52.59 336 LEU A C 1
ATOM 2771 O O . LEU A 1 336 ? -55.167 -15.001 18.189 1.00 52.59 336 LEU A O 1
ATOM 2775 N N . ASN A 1 337 ? -55.294 -15.114 20.452 1.00 51.34 337 ASN A N 1
ATOM 2776 C CA . ASN A 1 337 ? -56.239 -16.224 20.544 1.00 51.34 337 ASN A CA 1
ATOM 2777 C C . ASN A 1 337 ? -57.663 -15.707 20.382 1.00 51.34 337 ASN A C 1
ATOM 2779 O O . ASN A 1 337 ? -57.934 -14.602 20.911 1.00 51.34 337 ASN A O 1
#